Protein 8K0J (pdb70)

Organism: NCBI:txid1296592

Structure (mmCIF, N/CA/C/O backbone):
data_8K0J
#
_entry.id   8K0J
#
_cell.length_a   100.516
_cell.length_b   100.516
_cell.length_c   54.669
_cell.angle_alpha   90.00
_cell.angle_beta   90.00
_cell.angle_gamma   120.00
#
_symmetry.space_group_name_H-M   'P 61'
#
loop_
_entity.id
_entity.type
_entity.pdbx_description
1 polymer Csy3
2 water water
#
loop_
_atom_site.group_PDB
_atom_site.id
_atom_site.type_symbol
_atom_site.label_atom_id
_atom_site.label_alt_id
_atom_site.label_comp_id
_atom_site.label_asym_id
_atom_site.label_entity_id
_atom_site.label_seq_id
_atom_site.pdbx_PDB_ins_code
_atom_site.Cartn_x
_atom_site.Cartn_y
_atom_site.Cartn_z
_atom_site.occupancy
_atom_site.B_iso_or_equiv
_atom_site.auth_seq_id
_atom_site.auth_comp_id
_atom_site.auth_asym_id
_atom_site.auth_atom_id
_atom_site.pdbx_PDB_model_num
ATOM 1 N N . THR A 1 2 ? -5.646 -55.283 -23.700 1.00 110.79 2 THR A N 1
ATOM 2 C CA . THR A 1 2 ? -6.432 -54.321 -22.938 1.00 107.74 2 THR A CA 1
ATOM 3 C C . THR A 1 2 ? -6.158 -52.892 -23.404 1.00 117.33 2 THR A C 1
ATOM 4 O O . THR A 1 2 ? -6.987 -52.288 -24.086 1.00 123.97 2 THR A O 1
ATOM 6 N N . LYS A 1 3 ? -4.993 -52.363 -23.022 1.00 121.01 3 LYS A N 1
ATOM 7 C CA . LYS A 1 3 ? -4.537 -51.031 -23.427 1.00 122.46 3 LYS A CA 1
ATOM 8 C C . LYS A 1 3 ? -5.506 -49.950 -22.939 1.00 115.89 3 LYS A C 1
ATOM 9 O O . LYS A 1 3 ? -6.099 -49.200 -23.717 1.00 121.68 3 LYS A O 1
ATOM 15 N N . LEU A 1 4 ? -5.651 -49.883 -21.618 1.00 102.16 4 LEU A N 1
ATOM 16 C CA . LEU A 1 4 ? -6.522 -48.912 -20.965 1.00 90.73 4 LEU A CA 1
ATOM 17 C C . LEU A 1 4 ? -5.688 -47.735 -20.474 1.00 85.39 4 LEU A C 1
ATOM 18 O O . LEU A 1 4 ? -4.710 -47.928 -19.746 1.00 87.73 4 LEU A O 1
ATOM 23 N N . LYS A 1 5 ? -6.070 -46.524 -20.873 1.00 79.70 5 LYS A N 1
ATOM 24 C CA . LYS A 1 5 ? -5.345 -45.318 -20.503 1.00 86.42 5 LYS A CA 1
ATOM 25 C C . LYS A 1 5 ? -6.134 -44.522 -19.475 1.00 85.93 5 LYS A C 1
ATOM 26 O O . LYS A 1 5 ? -7.350 -44.677 -19.333 1.00 89.25 5 LYS A O 1
ATOM 32 N N . ALA A 1 6 ? -5.412 -43.649 -18.775 1.00 80.48 6 ALA A N 1
ATOM 33 C CA . ALA A 1 6 ? -6.013 -42.811 -17.753 1.00 72.69 6 ALA A CA 1
ATOM 34 C C . ALA A 1 6 ? -6.935 -41.763 -18.375 1.00 76.13 6 ALA A C 1
ATOM 35 O O . ALA A 1 6 ? -6.690 -41.285 -19.487 1.00 85.45 6 ALA A O 1
ATOM 37 N N . PRO A 1 7 ? -8.001 -41.384 -17.669 1.00 71.37 7 PRO A N 1
ATOM 38 C CA . PRO A 1 7 ? -8.871 -40.308 -18.159 1.00 66.74 7 PRO A CA 1
ATOM 39 C C . PRO A 1 7 ? -8.110 -38.998 -18.306 1.00 64.07 7 PRO A C 1
ATOM 40 O O . PRO A 1 7 ? -7.005 -38.826 -17.787 1.00 74.09 7 PRO A O 1
ATOM 44 N N . ALA A 1 8 ? -8.725 -38.061 -19.031 1.00 63.85 8 ALA A N 1
ATOM 45 C CA . ALA A 1 8 ? -8.067 -36.788 -19.309 1.00 70.82 8 ALA A CA 1
ATOM 46 C C . ALA A 1 8 ? -7.828 -35.995 -18.030 1.00 71.84 8 ALA A C 1
ATOM 47 O O . ALA A 1 8 ? -6.800 -35.322 -17.891 1.00 74.26 8 ALA A O 1
ATOM 49 N N . VAL A 1 9 ? -8.758 -36.067 -17.087 1.00 72.36 9 VAL A N 1
ATOM 50 C CA . VAL A 1 9 ? -8.691 -35.295 -15.848 1.00 71.68 9 VAL A CA 1
ATOM 51 C C . VAL A 1 9 ? -8.776 -36.294 -14.699 1.00 77.93 9 VAL A C 1
ATOM 52 O O . VAL A 1 9 ? -9.850 -36.572 -14.159 1.00 93.41 9 VAL A O 1
ATOM 56 N N . LEU A 1 10 ? -7.631 -36.847 -14.314 1.00 61.82 10 LEU A N 1
ATOM 57 C CA . LEU A 1 10 ? -7.530 -37.781 -13.199 1.00 54.03 10 LEU A CA 1
ATOM 58 C C . LEU A 1 10 ? -6.795 -37.072 -12.068 1.00 54.57 10 LEU A C 1
ATOM 59 O O . LEU A 1 10 ? -5.597 -36.792 -12.178 1.00 60.24 10 LEU A O 1
ATOM 64 N N . ALA A 1 11 ? -7.513 -36.773 -10.989 1.00 53.00 11 ALA A N 1
ATOM 65 C CA . ALA A 1 11 ? -6.964 -36.016 -9.874 1.00 46.59 11 ALA A CA 1
ATOM 66 C C . ALA A 1 11 ? -7.291 -36.715 -8.565 1.00 43.98 11 ALA A C 1
ATOM 67 O O . ALA A 1 11 ? -8.385 -37.263 -8.400 1.00 44.64 11 ALA A O 1
ATOM 69 N N . TYR A 1 12 ? -6.332 -36.695 -7.642 1.00 33.73 12 TYR A N 1
ATOM 70 C CA . TYR A 1 12 ? -6.478 -37.284 -6.319 1.00 32.28 12 TYR A CA 1
ATOM 71 C C . TYR A 1 12 ? -6.204 -36.226 -5.261 1.00 35.37 12 TYR A C 1
ATOM 72 O O . TYR A 1 12 ? -5.261 -35.439 -5.389 1.00 31.06 12 TYR A O 1
ATOM 81 N N . SER A 1 13 ? -7.033 -36.208 -4.222 1.00 33.20 13 SER A N 1
ATOM 82 C CA . SER A 1 13 ? -6.859 -35.272 -3.123 1.00 26.97 13 SER A CA 1
ATOM 83 C C . SER A 1 13 ? -5.735 -35.735 -2.206 1.00 29.32 13 SER A C 1
ATOM 84 O O . SER A 1 13 ? -5.461 -36.931 -2.079 1.00 28.23 13 SER A O 1
ATOM 87 N N . ARG A 1 14 ? -5.086 -34.769 -1.563 1.00 24.75 14 ARG A N 1
ATOM 88 C CA . ARG A 1 14 ? -4.028 -35.076 -0.610 1.00 24.53 14 ARG A CA 1
ATOM 89 C C . ARG A 1 14 ? -4.624 -35.699 0.648 1.00 29.65 14 ARG A C 1
ATOM 90 O O . ARG A 1 14 ? -5.633 -35.219 1.171 1.00 39.71 14 ARG A O 1
ATOM 98 N N . LYS A 1 15 ? -3.996 -36.772 1.136 1.00 28.71 15 LYS A N 1
ATOM 99 C CA . LYS A 1 15 ? -4.524 -37.535 2.262 1.00 22.60 15 LYS A CA 1
ATOM 100 C C . LYS A 1 15 ? -3.739 -37.360 3.554 1.00 30.70 15 LYS A C 1
ATOM 101 O O . LYS A 1 15 ? -4.230 -37.764 4.613 1.00 31.70 15 LYS A O 1
ATOM 107 N N . ILE A 1 16 ? -2.540 -36.794 3.501 1.00 26.30 16 ILE A N 1
ATOM 108 C CA . ILE A 1 16 ? -1.773 -36.459 4.693 1.00 26.30 16 ILE A CA 1
ATOM 109 C C . ILE A 1 16 ? -1.770 -34.942 4.797 1.00 21.75 16 ILE A C 1
ATOM 110 O O . ILE A 1 16 ? -1.154 -34.257 3.972 1.00 19.28 16 ILE A O 1
ATOM 115 N N . ASN A 1 17 ? -2.465 -34.408 5.801 1.00 17.74 17 ASN A N 1
ATOM 116 C CA . ASN A 1 17 ? -2.696 -32.972 5.921 1.00 16.00 17 ASN A CA 1
ATOM 117 C C . ASN A 1 17 ? -2.068 -32.470 7.214 1.00 16.58 17 ASN A C 1
ATOM 118 O O . ASN A 1 17 ? -2.692 -32.524 8.286 1.00 24.69 17 ASN A O 1
ATOM 123 N N . PRO A 1 18 ? -0.821 -32.023 7.170 1.00 17.45 18 PRO A N 1
ATOM 124 C CA . PRO A 1 18 ? -0.246 -31.333 8.323 1.00 15.88 18 PRO A CA 1
ATOM 125 C C . PRO A 1 18 ? -0.698 -29.886 8.368 1.00 13.79 18 PRO A C 1
ATOM 126 O O . PRO A 1 18 ? -0.913 -29.243 7.338 1.00 18.21 18 PRO A O 1
ATOM 130 N N . THR A 1 19 ? -0.866 -29.379 9.584 1.00 18.68 19 THR A N 1
ATOM 131 C CA . THR A 1 19 ? -1.027 -27.943 9.731 1.00 19.33 19 THR A CA 1
ATOM 132 C C . THR A 1 19 ? 0.327 -27.262 9.560 1.00 19.03 19 THR A C 1
ATOM 133 O O . THR A 1 19 ? 1.378 -27.910 9.542 1.00 18.21 19 THR A O 1
ATOM 137 N N . ASN A 1 20 ? 0.302 -25.939 9.429 1.00 13.97 20 ASN A N 1
ATOM 138 C CA . ASN A 1 20 ? 1.535 -25.187 9.598 1.00 16.30 20 ASN A CA 1
ATOM 139 C C . ASN A 1 20 ? 2.059 -25.410 11.012 1.00 20.60 20 ASN A C 1
ATOM 140 O O . ASN A 1 20 ? 1.302 -25.726 11.934 1.00 11.77 20 ASN A O 1
ATOM 145 N N . ALA A 1 21 ? 3.367 -25.265 11.177 1.00 17.91 21 ALA A N 1
ATOM 146 C CA . ALA A 1 21 ? 4.009 -25.460 12.469 1.00 15.66 21 ALA A CA 1
ATOM 147 C C . ALA A 1 21 ? 4.321 -24.106 13.082 1.00 28.75 21 ALA A C 1
ATOM 148 O O . ALA A 1 21 ? 4.799 -23.202 12.389 1.00 28.36 21 ALA A O 1
ATOM 150 N N . LEU A 1 22 ? 4.039 -23.963 14.371 1.00 23.23 22 LEU A N 1
ATOM 151 C CA . LEU A 1 22 ? 4.380 -22.750 15.095 1.00 15.10 22 LEU A CA 1
ATOM 152 C C . LEU A 1 22 ? 5.632 -22.983 15.933 1.00 15.23 22 LEU A C 1
ATOM 153 O O . LEU A 1 22 ? 5.890 -24.095 16.406 1.00 21.09 22 LEU A O 1
ATOM 158 N N . MET A 1 23 ? 6.405 -21.914 16.115 1.00 17.82 23 MET A N 1
ATOM 159 C CA . MET A 1 23 ? 7.689 -21.963 16.802 1.00 19.82 23 MET A CA 1
ATOM 160 C C . MET A 1 23 ? 7.606 -21.138 18.079 1.00 17.34 23 MET A C 1
ATOM 161 O O . MET A 1 23 ? 7.294 -19.943 18.034 1.00 14.78 23 MET A O 1
ATOM 166 N N . PHE A 1 24 ? 7.874 -21.783 19.209 1.00 18.10 24 PHE A N 1
ATOM 167 C CA . PHE A 1 24 ? 7.852 -21.181 20.530 1.00 22.29 24 PHE A CA 1
ATOM 168 C C . PHE A 1 24 ? 9.218 -21.351 21.178 1.00 21.52 24 PHE A C 1
ATOM 169 O O . PHE A 1 24 ? 10.050 -22.149 20.740 1.00 19.98 24 PHE A O 1
ATOM 177 N N . ALA A 1 25 ? 9.438 -20.612 22.253 1.00 19.57 25 ALA A N 1
ATOM 178 C CA . ALA A 1 25 ? 10.647 -20.746 23.047 1.00 20.96 25 ALA A CA 1
ATOM 179 C C . ALA A 1 25 ? 10.258 -21.141 24.461 1.00 26.98 25 ALA A C 1
ATOM 180 O O . ALA A 1 25 ? 9.359 -20.535 25.053 1.00 31.13 25 ALA A O 1
ATOM 182 N N . VAL A 1 26 ? 10.912 -22.175 24.987 1.00 24.26 26 VAL A N 1
ATOM 183 C CA . VAL A 1 26 ? 10.684 -22.651 26.344 1.00 26.59 26 VAL A CA 1
ATOM 184 C C . VAL A 1 26 ? 12.038 -22.957 26.969 1.00 31.77 26 VAL A C 1
ATOM 185 O O . VAL A 1 26 ? 13.075 -22.923 26.307 1.00 29.65 26 VAL A O 1
ATOM 189 N N . ASN A 1 27 ? 12.018 -23.253 28.262 1.00 31.84 27 ASN A N 1
ATOM 190 C CA . ASN A 1 27 ? 13.169 -23.863 28.906 1.00 38.64 27 ASN A CA 1
ATOM 191 C C . ASN A 1 27 ? 12.987 -25.375 28.910 1.00 33.75 27 ASN A C 1
ATOM 192 O O . ASN A 1 27 ? 11.862 -25.882 28.946 1.00 34.36 27 ASN A O 1
ATOM 197 N N . TRP A 1 28 ? 14.111 -26.092 28.843 1.00 34.66 28 TRP A N 1
ATOM 198 C CA . TRP A 1 28 ? 14.065 -27.542 28.669 1.00 35.33 28 TRP A CA 1
ATOM 199 C C . TRP A 1 28 ? 13.261 -28.224 29.772 1.00 46.23 28 TRP A C 1
ATOM 200 O O . TRP A 1 28 ? 12.531 -29.186 29.508 1.00 48.26 28 TRP A O 1
ATOM 211 N N . SER A 1 29 ? 13.371 -27.739 31.009 1.00 40.87 29 SER A N 1
ATOM 212 C CA . SER A 1 29 ? 12.667 -28.327 32.142 1.00 48.11 29 SER A CA 1
ATOM 213 C C . SER A 1 29 ? 11.454 -27.514 32.581 1.00 57.13 29 SER A C 1
ATOM 214 O O . SER A 1 29 ? 10.874 -27.807 33.631 1.00 62.80 29 SER A O 1
ATOM 217 N N . ASP A 1 30 ? 11.064 -26.497 31.812 1.00 52.66 30 ASP A N 1
ATOM 218 C CA . ASP A 1 30 ? 9.849 -25.724 32.068 1.00 51.73 30 ASP A CA 1
ATOM 219 C C . ASP A 1 30 ? 9.107 -25.524 30.745 1.00 53.15 30 ASP A C 1
ATOM 220 O O . ASP A 1 30 ? 8.866 -24.407 30.287 1.00 56.28 30 ASP A O 1
ATOM 225 N N . ARG A 1 31 ? 8.739 -26.644 30.124 1.00 51.56 31 ARG A N 1
ATOM 226 C CA . ARG A 1 31 ? 8.147 -26.621 28.794 1.00 49.10 31 ARG A CA 1
ATOM 227 C C . ARG A 1 31 ? 6.737 -26.047 28.780 1.00 51.86 31 ARG A C 1
ATOM 228 O O . ARG A 1 31 ? 6.198 -25.802 27.695 1.00 51.45 31 ARG A O 1
ATOM 236 N N . ASP A 1 32 ? 6.131 -25.820 29.946 1.00 56.30 32 ASP A N 1
ATOM 237 C CA . ASP A 1 32 ? 4.781 -25.271 29.978 1.00 59.51 32 ASP A CA 1
ATOM 238 C C . ASP A 1 32 ? 4.776 -23.771 29.708 1.00 54.27 32 ASP A C 1
ATOM 239 O O . ASP A 1 32 ? 3.923 -23.278 28.962 1.00 55.64 32 ASP A O 1
ATOM 244 N N . ASN A 1 33 ? 5.717 -23.030 30.296 1.00 58.00 33 ASN A N 1
ATOM 245 C CA . ASN A 1 33 ? 5.770 -21.578 30.127 1.00 57.20 33 ASN A CA 1
ATOM 246 C C . ASN A 1 33 ? 6.389 -21.273 28.766 1.00 53.22 33 ASN A C 1
ATOM 247 O O . ASN A 1 33 ? 7.590 -21.029 28.623 1.00 52.25 33 ASN A O 1
ATOM 252 N N . THR A 1 34 ? 5.536 -21.277 27.749 1.00 45.79 34 THR A N 1
ATOM 253 C CA . THR A 1 34 ? 5.945 -21.019 26.380 1.00 42.96 34 THR A CA 1
ATOM 254 C C . THR A 1 34 ? 5.927 -19.521 26.091 1.00 48.06 34 THR A C 1
ATOM 255 O O . THR A 1 34 ? 5.244 -18.738 26.758 1.00 49.53 34 THR A O 1
ATOM 259 N N . THR A 1 35 ? 6.699 -19.129 25.082 1.00 40.77 35 THR A N 1
ATOM 260 C CA . THR A 1 35 ? 6.649 -17.769 24.565 1.00 33.73 35 THR A CA 1
ATOM 261 C C . THR A 1 35 ? 6.875 -17.811 23.060 1.00 27.21 35 THR A C 1
ATOM 262 O O . THR A 1 35 ? 7.623 -18.652 22.558 1.00 25.97 35 THR A O 1
ATOM 266 N N . ALA A 1 36 ? 6.208 -16.917 22.342 1.00 26.80 36 ALA A N 1
ATOM 267 C CA . ALA A 1 36 ? 6.217 -16.968 20.890 1.00 25.85 36 ALA A CA 1
ATOM 268 C C . ALA A 1 36 ? 7.530 -16.428 20.338 1.00 32.01 36 ALA A C 1
ATOM 269 O O . ALA A 1 36 ? 8.051 -15.414 20.811 1.00 36.48 36 ALA A O 1
ATOM 271 N N . VAL A 1 37 ? 8.071 -17.120 19.341 1.00 26.78 37 VAL A N 1
ATOM 272 C CA . VAL A 1 37 ? 9.239 -16.645 18.610 1.00 15.60 37 VAL A CA 1
ATOM 273 C C . VAL A 1 37 ? 8.738 -15.781 17.462 1.00 19.18 37 VAL A C 1
ATOM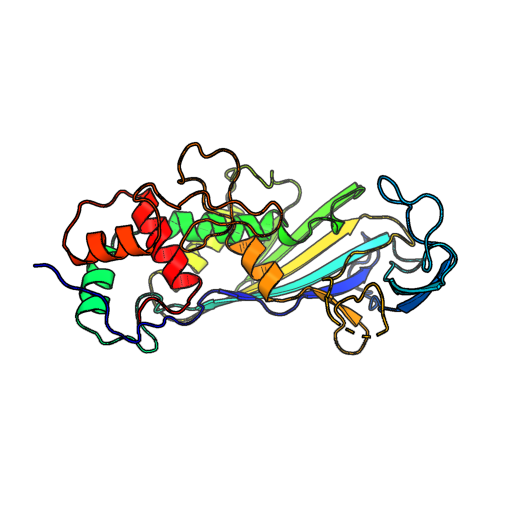 274 O O . VAL A 1 37 ? 7.932 -16.232 16.640 1.00 22.55 37 VAL A O 1
ATOM 278 N N . MET A 1 38 ? 9.200 -14.536 17.410 1.00 16.29 38 MET A N 1
ATOM 279 C CA . MET A 1 38 ? 8.711 -13.561 16.451 1.00 23.98 38 MET A CA 1
ATOM 280 C C . MET A 1 38 ? 9.750 -13.332 15.363 1.00 29.82 38 MET A C 1
ATOM 281 O O . MET A 1 38 ? 10.955 -13.329 15.629 1.00 26.03 38 MET A O 1
ATOM 286 N N . VAL A 1 39 ? 9.276 -13.153 14.134 1.00 20.20 39 VAL A N 1
ATOM 287 C CA . VAL A 1 39 ? 10.155 -12.839 13.015 1.00 20.14 39 VAL A CA 1
ATOM 288 C C . VAL A 1 39 ? 10.437 -11.342 13.031 1.00 14.43 39 VAL A C 1
ATOM 289 O O . VAL A 1 39 ? 9.512 -10.525 13.009 1.00 22.78 39 VAL A O 1
ATOM 293 N N . GLY A 1 40 ? 11.718 -10.982 13.081 1.00 15.10 40 GLY A N 1
ATOM 294 C CA . GLY A 1 40 ? 12.134 -9.602 12.987 1.00 16.44 40 GLY A CA 1
ATOM 295 C C . GLY A 1 40 ? 12.704 -9.279 11.614 1.00 27.04 40 GLY A C 1
ATOM 296 O O . GLY A 1 40 ? 12.883 -10.144 10.760 1.00 16.28 40 GLY A O 1
ATOM 297 N N . THR A 1 41 ? 13.007 -7.998 11.427 1.00 18.39 41 THR A N 1
ATOM 298 C CA . THR A 1 41 ? 13.569 -7.494 10.184 1.00 23.67 41 THR A CA 1
ATOM 299 C C . THR A 1 41 ? 14.787 -6.643 10.503 1.00 26.17 41 THR A C 1
ATOM 300 O O . THR A 1 41 ? 14.754 -5.820 11.423 1.00 31.57 41 THR A O 1
ATOM 304 N N . LYS A 1 42 ? 15.863 -6.848 9.748 1.00 23.97 42 LYS A N 1
ATOM 305 C CA . LYS A 1 42 ? 17.092 -6.102 9.966 1.00 23.14 42 LYS A CA 1
ATOM 306 C C . LYS A 1 42 ? 17.769 -5.842 8.627 1.00 28.96 42 LYS A C 1
ATOM 307 O O . LYS A 1 42 ? 17.324 -6.311 7.573 1.00 37.35 42 LYS A O 1
ATOM 313 N N . THR A 1 43 ? 18.858 -5.083 8.689 1.00 29.29 43 THR A N 1
ATOM 314 C CA . THR A 1 43 ? 19.646 -4.675 7.537 1.00 33.18 43 THR A CA 1
ATOM 315 C C . THR A 1 43 ? 21.057 -5.233 7.677 1.00 38.11 43 THR A C 1
ATOM 316 O O . THR A 1 43 ? 21.633 -5.225 8.769 1.00 42.39 43 THR A O 1
ATOM 320 N N . VAL A 1 44 ? 21.605 -5.732 6.573 1.00 33.98 44 VAL A N 1
ATOM 321 C CA . VAL A 1 44 ? 22.936 -6.324 6.538 1.00 41.46 44 VAL A CA 1
ATOM 322 C C . VAL A 1 44 ? 23.764 -5.583 5.498 1.00 45.11 44 VAL A C 1
ATOM 323 O O . VAL A 1 44 ? 23.290 -5.330 4.384 1.00 48.23 44 VAL A O 1
ATOM 327 N N . ALA A 1 45 ? 24.994 -5.235 5.866 1.00 53.88 45 ALA A N 1
ATOM 328 C CA . ALA A 1 45 ? 25.916 -4.574 4.957 1.00 66.56 45 ALA A CA 1
ATOM 329 C C . ALA A 1 45 ? 26.796 -5.606 4.264 1.00 78.57 45 ALA A C 1
ATOM 330 O O . ALA A 1 45 ? 27.279 -6.550 4.893 1.00 82.71 45 ALA A O 1
ATOM 332 N N . GLY A 1 46 ? 26.846 -5.516 2.947 1.00 91.75 46 GLY A N 1
ATOM 333 C CA . GLY A 1 46 ? 27.689 -6.439 2.172 1.00 100.63 46 GLY A CA 1
ATOM 334 C C . GLY A 1 46 ? 26.897 -7.543 1.504 1.00 105.56 46 GLY A C 1
ATOM 335 O O . GLY A 1 46 ? 25.769 -7.813 1.958 1.00 101.62 46 GLY A O 1
ATOM 336 N N . THR A 1 47 ? 27.436 -8.111 0.431 1.00 112.65 47 THR A N 1
ATOM 337 C CA . THR A 1 47 ? 26.822 -9.289 -0.221 1.00 114.48 47 THR A CA 1
ATOM 338 C C . THR A 1 47 ? 27.983 -10.248 -0.448 1.00 117.90 47 THR A C 1
ATOM 339 O O . THR A 1 47 ? 28.989 -9.807 -1.017 1.00 118.87 47 THR A O 1
ATOM 343 N N . GLN A 1 48 ? 27.869 -11.471 0.065 1.00 119.55 48 GLN A N 1
ATOM 344 C CA . GLN A 1 48 ? 28.993 -12.434 -0.040 1.00 121.23 48 GLN A CA 1
ATOM 345 C C . GLN A 1 48 ? 29.508 -12.403 -1.482 1.00 117.86 48 GLN A C 1
ATOM 346 O O . GLN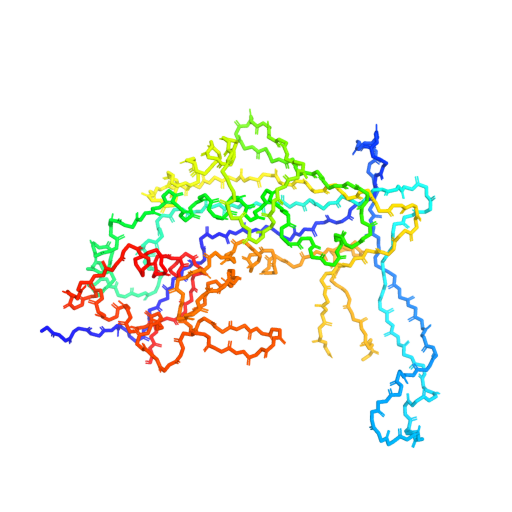 A 1 48 ? 28.700 -12.575 -2.417 1.00 123.00 48 GLN A O 1
ATOM 352 N N . SER A 1 49 ? 30.802 -12.161 -1.647 1.00 104.96 49 SER A N 1
ATOM 353 C CA . SER A 1 49 ? 31.395 -12.110 -2.999 1.00 94.78 49 SER A CA 1
ATOM 354 C C . SER A 1 49 ? 31.228 -13.478 -3.646 1.00 89.85 49 SER A C 1
ATOM 355 O O . SER A 1 49 ? 31.350 -14.478 -2.921 1.00 88.76 49 SER A O 1
ATOM 358 N N . VAL A 1 50 ? 30.973 -13.521 -4.950 1.00 88.51 50 VAL A N 1
ATOM 359 C CA . VAL A 1 50 ? 30.883 -14.831 -5.664 1.00 84.01 50 VAL A CA 1
ATOM 360 C C . VAL A 1 50 ? 31.975 -14.899 -6.741 1.00 84.77 50 VAL A C 1
ATOM 361 O O . VAL A 1 50 ? 32.579 -13.858 -7.023 1.00 91.13 50 VAL A O 1
ATOM 365 N N . ARG A 1 51 ? 32.217 -16.078 -7.311 1.00 81.34 51 ARG A N 1
ATOM 366 C CA . ARG A 1 51 ? 33.316 -16.272 -8.300 1.00 91.73 51 ARG A CA 1
ATOM 367 C C . ARG A 1 51 ? 33.356 -15.142 -9.333 1.00 102.18 51 ARG A C 1
ATOM 368 O O . ARG A 1 51 ? 32.289 -14.743 -9.825 1.00 105.89 51 ARG A O 1
ATOM 376 N N . GLY A 1 52 ? 34.563 -14.680 -9.657 1.00 104.15 52 GLY A N 1
ATOM 377 C CA . GLY A 1 52 ? 34.716 -13.548 -10.587 1.00 111.11 52 GLY A CA 1
ATOM 378 C C . GLY A 1 52 ? 34.110 -12.309 -9.948 1.00 116.47 52 GLY A C 1
ATOM 379 O O . GLY A 1 52 ? 33.756 -12.361 -8.760 1.00 118.04 52 GLY A O 1
ATOM 380 N N . ASN A 1 53 ? 34.010 -11.235 -10.720 1.00 30.00 53 ASN A N 1
ATOM 381 C CA . ASN A 1 53 ? 33.303 -10.048 -10.211 1.00 30.00 53 ASN A CA 1
ATOM 382 C C . ASN A 1 53 ? 33.773 -9.671 -8.805 1.00 30.00 53 ASN A C 1
ATOM 383 O O . ASN A 1 53 ? 33.000 -9.871 -7.853 1.00 30.00 53 ASN A O 1
ATOM 385 N N . PRO A 1 54 ? 35.006 -9.162 -8.611 1.00 105.36 54 PRO A N 1
ATOM 386 C CA . PRO A 1 54 ? 35.403 -8.649 -7.311 1.00 101.10 54 PRO A CA 1
ATOM 387 C C . PRO A 1 54 ? 34.563 -7.403 -7.002 1.00 101.14 54 PRO A C 1
ATOM 388 O O . PRO A 1 54 ? 33.999 -7.326 -5.934 1.00 98.37 54 PRO A O 1
ATOM 392 N N . ASN A 1 55 ? 34.473 -6.474 -7.958 1.00 102.52 55 ASN A N 1
ATOM 393 C CA . ASN A 1 55 ? 33.747 -5.199 -7.715 1.00 102.40 55 ASN A CA 1
ATOM 394 C C . ASN A 1 55 ? 32.440 -5.173 -8.500 1.00 102.65 55 ASN A C 1
ATOM 395 O O . ASN A 1 55 ? 32.494 -4.991 -9.722 1.00 105.75 55 ASN A O 1
ATOM 400 N N . ASP A 1 56 ? 31.314 -5.291 -7.799 1.00 102.76 56 ASP A N 1
ATOM 401 C CA . ASP A 1 56 ? 29.991 -5.290 -8.462 1.00 109.08 56 ASP A CA 1
ATOM 402 C C . ASP A 1 56 ? 29.204 -4.050 -8.046 1.00 118.35 56 ASP A C 1
ATOM 403 O O . ASP A 1 56 ? 29.770 -3.226 -7.307 1.00 119.89 56 ASP A O 1
ATOM 408 N N . ALA A 1 57 ? 27.956 -3.915 -8.514 1.00 123.56 57 ALA A N 1
ATOM 409 C CA . ALA A 1 57 ? 27.058 -2.826 -8.082 1.00 124.91 57 ALA A CA 1
ATOM 410 C C . ALA A 1 57 ? 26.448 -2.904 -6.669 1.00 123.06 57 ALA A C 1
ATOM 411 O O . ALA A 1 57 ? 26.389 -1.890 -5.980 1.00 124.76 57 ALA A O 1
ATOM 413 N N . ASP A 1 58 ? 25.984 -4.100 -6.288 1.00 120.20 58 ASP A N 1
ATOM 414 C CA . ASP A 1 58 ? 25.237 -4.488 -5.099 1.00 118.06 58 ASP A CA 1
ATOM 415 C C . ASP A 1 58 ? 26.126 -5.073 -4.007 1.00 114.29 58 ASP A C 1
ATOM 416 O O . ASP A 1 58 ? 25.608 -5.571 -3.001 1.00 112.41 58 ASP A O 1
ATOM 421 N N . LYS A 1 59 ? 27.450 -5.026 -4.178 1.00 112.13 59 LYS A N 1
ATOM 422 C CA . LYS A 1 59 ? 28.344 -5.541 -3.145 1.00 108.42 59 LYS A CA 1
ATOM 423 C C . LYS A 1 59 ? 28.334 -4.640 -1.916 1.00 108.03 59 LYS A C 1
ATOM 424 O O . LYS A 1 59 ? 28.133 -5.111 -0.790 1.00 110.50 59 LYS A O 1
ATOM 430 N N . GLY A 1 60 ? 28.548 -3.342 -2.111 1.00 105.85 60 GLY A N 1
ATOM 431 C CA . GLY A 1 60 ? 28.463 -2.397 -1.017 1.00 102.97 60 GLY A CA 1
ATOM 432 C C . GLY A 1 60 ? 27.051 -1.892 -0.802 1.00 100.54 60 GLY A C 1
ATOM 433 O O . GLY A 1 60 ? 26.846 -0.728 -0.444 1.00 103.67 60 GLY A O 1
ATOM 434 N N . ASN A 1 61 ? 26.068 -2.763 -1.020 1.00 91.07 61 ASN A N 1
ATOM 435 C CA . ASN A 1 61 ? 24.660 -2.415 -0.904 1.00 82.88 61 ASN A CA 1
ATOM 436 C C . ASN A 1 61 ? 24.048 -3.108 0.303 1.00 71.30 61 ASN A C 1
ATOM 437 O O . ASN A 1 61 ? 24.313 -4.286 0.561 1.00 69.60 61 ASN A O 1
ATOM 442 N N . ILE A 1 62 ? 23.227 -2.366 1.043 1.00 64.31 62 ILE A N 1
ATOM 443 C CA . ILE A 1 62 ? 22.517 -2.940 2.174 1.00 59.25 62 ILE A CA 1
ATOM 444 C C . ILE A 1 62 ? 21.422 -3.872 1.668 1.00 52.71 62 ILE A C 1
ATOM 445 O O . ILE A 1 62 ? 20.827 -3.655 0.604 1.00 52.45 62 ILE A O 1
ATOM 450 N N . GLN A 1 63 ? 21.156 -4.926 2.432 1.00 48.47 63 GLN A N 1
ATOM 451 C CA . GLN A 1 63 ? 20.067 -5.843 2.131 1.00 44.85 63 GLN A CA 1
ATOM 452 C C . GLN A 1 63 ? 19.176 -5.982 3.354 1.00 36.36 63 GLN A C 1
ATOM 453 O O . GLN A 1 63 ? 19.663 -6.004 4.485 1.00 31.36 63 GLN A O 1
ATOM 459 N N . THR A 1 64 ? 17.873 -6.082 3.122 1.00 34.44 64 THR A N 1
ATOM 460 C CA . THR A 1 64 ? 16.892 -6.211 4.191 1.00 31.47 64 THR A CA 1
ATOM 461 C C . THR A 1 64 ? 16.482 -7.675 4.298 1.00 30.92 64 THR A C 1
ATOM 462 O O . THR A 1 64 ? 16.060 -8.278 3.304 1.00 33.62 64 THR A O 1
ATOM 466 N N . VAL A 1 65 ? 16.620 -8.248 5.495 1.00 22.68 65 VAL A N 1
ATOM 467 C CA . VAL A 1 65 ? 16.384 -9.671 5.708 1.00 20.86 65 VAL A CA 1
ATOM 468 C C . VAL A 1 65 ? 15.523 -9.877 6.947 1.00 20.06 65 VAL A C 1
ATOM 469 O O . VAL A 1 65 ? 15.566 -9.096 7.904 1.00 19.58 65 VAL A O 1
ATOM 473 N N . ASN A 1 66 ? 14.739 -10.950 6.923 1.00 17.82 66 ASN A N 1
ATOM 474 C CA . ASN A 1 66 ? 14.067 -11.419 8.121 1.00 16.46 66 ASN A CA 1
ATOM 475 C C . ASN A 1 66 ? 15.007 -12.292 8.944 1.00 26.37 66 ASN A C 1
ATOM 476 O O . ASN A 1 66 ? 15.957 -12.890 8.432 1.00 16.38 66 ASN A O 1
ATOM 481 N N . PHE A 1 67 ? 14.719 -12.372 10.238 1.00 18.26 67 PHE A N 1
ATOM 482 C CA . PHE A 1 67 ? 15.493 -13.222 11.130 1.00 21.82 67 PHE A CA 1
ATOM 483 C C . PHE A 1 67 ? 14.592 -13.690 12.261 1.00 14.43 67 PHE A C 1
ATOM 484 O O . PHE A 1 67 ? 13.519 -13.133 12.495 1.00 25.63 67 PHE A O 1
ATOM 492 N N . ALA A 1 68 ? 15.039 -14.727 12.963 1.00 14.24 68 ALA A N 1
ATOM 493 C CA . ALA A 1 68 ? 14.321 -15.214 14.133 1.00 22.38 68 ALA A CA 1
ATOM 494 C C . ALA A 1 68 ? 15.311 -15.883 15.073 1.00 19.07 68 ALA A C 1
ATOM 495 O O . ALA A 1 68 ? 16.193 -16.622 14.624 1.00 16.63 68 ALA A O 1
ATOM 497 N N . ASN A 1 69 ? 15.148 -15.633 16.372 1.00 15.72 69 ASN A N 1
ATOM 498 C CA . ASN A 1 69 ? 16.029 -16.183 17.393 1.00 16.75 69 ASN A CA 1
ATOM 499 C C . ASN A 1 69 ? 15.212 -16.564 18.618 1.00 20.35 69 ASN A C 1
ATOM 500 O O . ASN A 1 69 ? 14.127 -16.031 18.856 1.00 19.14 69 ASN A O 1
ATOM 505 N N . LEU A 1 70 ? 15.757 -17.485 19.410 1.00 18.35 70 LEU A N 1
ATOM 506 C CA . LEU A 1 70 ? 15.239 -17.681 20.752 1.00 19.78 70 LEU A CA 1
ATOM 507 C C . LEU A 1 70 ? 15.555 -16.451 21.603 1.00 21.88 70 LEU A C 1
ATOM 508 O O . LEU A 1 70 ? 16.560 -15.774 21.376 1.00 21.73 70 LEU A O 1
ATOM 513 N N . PRO A 1 71 ? 14.709 -16.131 22.580 1.00 23.74 71 PRO A N 1
ATOM 514 C CA . PRO A 1 71 ? 15.078 -15.097 23.551 1.00 22.97 71 PRO A CA 1
ATOM 515 C C . PRO A 1 71 ? 16.282 -15.537 24.369 1.00 24.72 71 PRO A C 1
ATOM 516 O O . PRO A 1 71 ? 16.643 -16.714 24.416 1.00 26.22 71 PRO A O 1
ATOM 520 N N . HIS A 1 72 ? 16.908 -14.566 25.024 1.00 28.17 72 HIS A N 1
ATOM 521 C CA . HIS A 1 72 ? 18.099 -14.837 25.817 1.00 28.85 72 HIS A CA 1
ATOM 522 C C . HIS A 1 72 ? 17.791 -15.484 27.162 1.00 30.13 72 HIS A C 1
ATOM 523 O O . HIS A 1 72 ? 18.729 -15.806 27.899 1.00 34.56 72 HIS A O 1
ATOM 530 N N . ASN A 1 73 ? 16.518 -15.691 27.503 1.00 30.63 73 ASN A N 1
ATOM 531 C CA . ASN A 1 73 ? 16.164 -16.374 28.744 1.00 45.22 73 ASN A CA 1
ATOM 532 C C . ASN A 1 73 ? 15.466 -17.708 28.504 1.00 36.24 73 ASN A C 1
ATOM 533 O O . ASN A 1 73 ? 14.936 -18.296 29.453 1.00 32.97 73 ASN A O 1
ATOM 538 N N . LYS A 1 74 ? 15.449 -18.200 27.266 1.00 38.17 74 LYS A N 1
ATOM 539 C CA . LYS A 1 74 ? 14.905 -19.511 26.936 1.00 28.47 74 LYS A CA 1
ATOM 540 C C . LYS A 1 74 ? 15.947 -20.277 26.137 1.00 27.85 74 LYS A C 1
ATOM 541 O O . LYS A 1 74 ? 16.568 -19.719 25.227 1.00 26.58 74 LYS A O 1
ATOM 547 N N . ASN A 1 75 ? 16.144 -21.554 26.473 1.00 28.95 75 ASN A N 1
ATOM 548 C CA . ASN A 1 75 ? 17.197 -22.342 25.847 1.00 28.84 75 ASN A CA 1
ATOM 549 C C . ASN A 1 75 ? 16.698 -23.368 24.838 1.00 27.26 75 ASN A C 1
ATOM 550 O O . ASN A 1 75 ? 17.524 -23.969 24.143 1.00 26.97 75 ASN A O 1
ATOM 555 N N . THR A 1 76 ? 15.386 -23.577 24.728 1.00 26.39 76 THR A N 1
ATOM 556 C CA . THR A 1 76 ? 14.824 -24.666 23.935 1.00 25.34 76 THR A CA 1
ATOM 557 C C . THR A 1 76 ? 13.826 -24.129 22.917 1.00 23.07 76 THR A C 1
ATOM 558 O O . THR A 1 76 ? 12.966 -23.307 23.252 1.00 22.83 76 THR A O 1
ATOM 562 N N . LEU A 1 77 ? 13.943 -24.608 21.682 1.00 21.63 77 LEU A N 1
ATOM 563 C CA . LEU A 1 77 ? 12.957 -24.341 20.645 1.00 19.77 77 LEU A CA 1
ATOM 564 C C . LEU A 1 77 ? 11.864 -25.403 20.686 1.00 19.82 77 LEU A C 1
ATOM 565 O O . LEU A 1 77 ? 12.153 -26.601 20.776 1.00 23.80 77 LEU A O 1
ATOM 570 N N . LEU A 1 78 ? 10.614 -24.952 20.618 1.00 19.47 78 LEU A N 1
ATOM 571 C CA . LEU A 1 78 ? 9.431 -25.797 20.537 1.00 24.42 78 LEU A CA 1
ATOM 572 C C . LEU A 1 78 ? 8.805 -25.632 19.159 1.00 19.95 78 LEU A C 1
ATOM 573 O O . LEU A 1 78 ? 8.536 -24.507 18.735 1.00 16.37 78 LEU A O 1
ATOM 578 N N . VAL A 1 79 ? 8.546 -26.742 18.478 1.00 26.19 79 VAL A N 1
ATOM 579 C CA . VAL A 1 79 ? 7.881 -26.742 17.175 1.00 15.51 79 VAL A CA 1
ATOM 580 C C . VAL A 1 79 ? 6.604 -27.563 17.302 1.00 23.07 79 VAL A C 1
ATOM 581 O O . VAL A 1 79 ? 6.667 -28.770 17.559 1.00 23.69 79 VAL A O 1
ATOM 585 N N . LYS A 1 80 ? 5.451 -26.917 17.127 1.00 15.11 80 LYS A N 1
ATOM 586 C CA . LYS A 1 80 ? 4.157 -27.561 17.333 1.00 25.63 80 LYS A CA 1
ATOM 587 C C . LYS A 1 80 ? 3.377 -27.623 16.030 1.00 26.27 80 LYS A C 1
ATOM 588 O O . LYS A 1 80 ? 3.235 -26.605 15.342 1.00 18.60 80 LYS A O 1
ATOM 594 N N . TYR A 1 81 ? 2.849 -28.805 15.712 1.00 14.37 81 TYR A N 1
ATOM 595 C CA . TYR A 1 81 ? 1.930 -28.925 14.585 1.00 18.08 81 TYR A CA 1
ATOM 596 C C . TYR A 1 81 ? 1.080 -30.174 14.775 1.00 18.97 81 TYR A C 1
ATOM 597 O O . TYR A 1 81 ? 1.305 -30.966 15.688 1.00 25.38 81 TYR A O 1
ATOM 606 N N . ASN A 1 82 ? 0.070 -30.317 13.921 1.00 18.63 82 ASN A N 1
ATOM 607 C CA . ASN A 1 82 ? -0.758 -31.511 13.877 1.00 17.65 82 ASN A CA 1
ATOM 608 C C . ASN A 1 82 ? -0.752 -32.084 12.467 1.00 20.16 82 ASN A C 1
ATOM 609 O O . ASN A 1 82 ? -0.491 -31.379 11.488 1.00 16.24 82 ASN A O 1
ATOM 614 N N . VAL A 1 83 ? -1.035 -33.383 12.376 1.00 22.33 83 VAL A N 1
ATOM 615 C CA . VAL A 1 83 ? -1.092 -34.089 11.100 1.00 22.08 83 VAL A CA 1
ATOM 616 C C . VAL A 1 83 ? -2.343 -34.953 11.090 1.00 30.06 83 VAL A C 1
ATOM 617 O O . VAL A 1 83 ? -2.487 -35.846 11.933 1.00 23.71 83 VAL A O 1
ATOM 621 N N . LYS A 1 84 ? -3.241 -34.696 10.139 1.00 21.38 84 LYS A N 1
ATOM 622 C CA . LYS A 1 84 ? -4.447 -35.495 9.966 1.00 27.00 84 LYS A CA 1
ATOM 623 C C . LYS A 1 84 ? -4.262 -36.435 8.779 1.00 23.49 84 LYS A C 1
ATOM 624 O O . LYS A 1 84 ? -4.063 -35.984 7.644 1.00 22.31 84 LYS A O 1
ATOM 630 N N . PHE A 1 85 ? -4.311 -37.736 9.051 1.00 21.42 85 PHE A N 1
ATOM 631 C CA . PHE A 1 85 ? -4.355 -38.751 8.010 1.00 23.80 85 PHE A CA 1
ATOM 632 C C . PHE A 1 85 ? -5.812 -39.045 7.687 1.00 27.76 85 PHE A C 1
ATOM 633 O O . PHE A 1 85 ? -6.635 -39.208 8.598 1.00 24.70 85 PHE A O 1
ATOM 641 N N . VAL A 1 86 ? -6.124 -39.110 6.394 1.00 25.47 86 VAL A N 1
ATOM 642 C CA . VAL A 1 86 ? -7.491 -39.230 5.904 1.00 27.67 86 VAL A CA 1
ATOM 643 C C . VAL A 1 86 ? -7.574 -40.449 4.995 1.00 32.43 86 VAL A C 1
ATOM 644 O O . VAL A 1 86 ? -6.672 -40.693 4.186 1.00 40.89 86 VAL A O 1
ATOM 648 N N . GLY A 1 87 ? -8.656 -41.214 5.131 1.00 36.24 87 GLY A N 1
ATOM 649 C CA . GLY A 1 87 ? -8.812 -42.462 4.414 1.00 36.70 87 GLY A CA 1
ATOM 650 C C . GLY A 1 87 ? -9.348 -42.282 3.007 1.00 41.39 87 GLY A C 1
ATOM 651 O O . GLY A 1 87 ? -9.270 -41.205 2.411 1.00 39.61 87 GLY A O 1
ATOM 652 N N . ASP A 1 88 ? -9.904 -43.376 2.475 1.00 43.26 88 ASP A N 1
ATOM 653 C CA . ASP A 1 88 ? -10.431 -43.431 1.107 1.00 47.29 88 ASP A CA 1
ATOM 654 C C . ASP A 1 88 ? -9.378 -43.008 0.087 1.00 36.22 88 ASP A C 1
ATOM 655 O O . ASP A 1 88 ? -9.664 -42.284 -0.869 1.00 35.22 88 ASP A O 1
ATOM 660 N N . VAL A 1 89 ? -8.147 -43.490 0.280 1.00 33.87 89 VAL A N 1
ATOM 661 C CA . VAL A 1 89 ? -7.027 -43.027 -0.531 1.00 39.43 89 VAL A CA 1
ATOM 662 C C . VAL A 1 89 ? -7.154 -43.440 -1.990 1.00 39.92 89 VAL A C 1
ATOM 663 O O . VAL A 1 89 ? -6.462 -42.880 -2.848 1.00 45.38 89 VAL A O 1
ATOM 667 N N . PHE A 1 90 ? -8.021 -44.401 -2.304 1.00 37.21 90 PHE A N 1
ATOM 668 C CA . PHE A 1 90 ? -8.178 -44.869 -3.673 1.00 41.12 90 PHE A CA 1
ATOM 669 C C . PHE A 1 90 ? -9.349 -44.220 -4.396 1.00 41.45 90 PHE A C 1
ATOM 670 O O . PHE A 1 90 ? -9.490 -44.412 -5.607 1.00 47.53 90 PHE A O 1
ATOM 678 N N . LYS A 1 91 ? -10.179 -43.455 -3.694 1.00 46.65 91 LYS A N 1
ATOM 679 C CA . LYS A 1 91 ? -11.297 -42.758 -4.320 1.00 53.46 91 LYS A CA 1
ATOM 680 C C . LYS A 1 91 ? -10.775 -41.487 -4.981 1.00 43.77 91 LYS A C 1
ATOM 681 O O . LYS A 1 91 ? -10.325 -40.561 -4.299 1.00 46.68 91 LYS A O 1
ATOM 687 N N . ALA A 1 92 ? -10.826 -41.444 -6.308 1.00 42.37 92 ALA A N 1
ATOM 688 C CA . ALA A 1 92 ? -10.347 -40.281 -7.039 1.00 43.29 92 ALA A CA 1
ATOM 689 C C . ALA A 1 92 ? -11.261 -39.081 -6.809 1.00 52.69 92 ALA A C 1
ATOM 690 O O . ALA A 1 92 ? -12.466 -39.220 -6.585 1.00 50.46 92 ALA A O 1
ATOM 692 N N . GLU A 1 93 ? -10.666 -37.888 -6.865 1.00 51.96 93 GLU A N 1
ATOM 693 C CA . GLU A 1 93 ? -11.432 -36.658 -6.698 1.00 50.00 93 GLU A CA 1
ATOM 694 C C . GLU A 1 93 ? -12.131 -36.265 -7.994 1.00 51.70 93 GLU A C 1
ATOM 695 O O . GLU A 1 93 ? -13.318 -35.920 -7.991 1.00 43.82 93 GLU A O 1
ATOM 701 N N . LEU A 1 94 ? -11.407 -36.317 -9.111 1.00 56.10 94 LEU A N 1
ATOM 702 C CA . LEU A 1 94 ? -11.933 -35.897 -10.399 1.00 52.04 94 LEU A CA 1
ATOM 703 C C . LEU A 1 94 ? -11.814 -36.956 -11.482 1.00 67.66 94 LEU A C 1
ATOM 704 O O . LEU A 1 94 ? -12.364 -36.758 -12.571 1.00 81.94 94 LEU A O 1
ATOM 709 N N . GLY A 1 95 ? -11.123 -38.062 -11.228 1.00 68.57 95 GLY A N 1
ATOM 710 C CA . GLY A 1 95 ? -11.020 -39.115 -12.215 1.00 75.55 95 GLY A CA 1
ATOM 711 C C . GLY A 1 95 ? -12.349 -39.790 -12.484 1.00 58.53 95 GLY A C 1
ATOM 712 O O . GLY A 1 95 ? -13.333 -39.625 -11.763 1.00 56.17 95 GLY A O 1
ATOM 713 N N . GLY A 1 96 ? -12.368 -40.575 -13.555 1.00 68.70 96 GLY A N 1
ATOM 714 C CA . GLY A 1 96 ? -13.589 -41.223 -13.992 1.00 80.30 96 GLY A CA 1
ATOM 715 C C . GLY A 1 96 ? -14.113 -42.259 -13.019 1.00 84.67 96 GLY A C 1
ATOM 716 O O . GLY A 1 96 ? -14.923 -41.948 -12.141 1.00 81.78 96 GLY A O 1
ATOM 717 N N . GLY A 1 97 ? -13.662 -43.499 -13.170 1.00 84.22 97 GLY A N 1
ATOM 718 C CA . GLY A 1 97 ? -14.101 -44.571 -12.301 1.00 76.57 97 GLY A CA 1
ATOM 719 C C . GLY A 1 97 ? -13.557 -45.916 -12.730 1.00 70.14 97 GLY A C 1
ATOM 720 O O . GLY A 1 97 ? -12.923 -46.614 -11.934 1.00 67.56 97 GLY A O 1
ATOM 721 N N . GLU A 1 98 ? -13.790 -46.284 -13.992 1.00 70.57 98 GLU A N 1
ATOM 722 C CA . GLU A 1 98 ? -13.324 -47.571 -14.500 1.00 76.37 98 GLU A CA 1
ATOM 723 C C . GLU A 1 98 ? -11.810 -47.698 -14.374 1.00 74.22 98 GLU A C 1
ATOM 724 O O . GLU A 1 98 ? -11.300 -48.655 -13.782 1.00 79.75 98 GLU A O 1
ATOM 730 N N . TYR A 1 99 ? -11.074 -46.731 -14.929 1.00 64.84 99 TYR A N 1
ATOM 731 C CA . TYR A 1 99 ? -9.617 -46.761 -14.838 1.00 65.14 99 TYR A CA 1
ATOM 732 C C . TYR A 1 99 ? -9.153 -46.719 -13.388 1.00 60.42 99 TYR A C 1
ATOM 733 O O . TYR A 1 99 ? -8.177 -47.385 -13.021 1.00 60.58 99 TYR A O 1
ATOM 742 N N . SER A 1 100 ? -9.838 -45.943 -12.549 1.00 56.69 100 SER A N 1
ATOM 743 C CA . SER A 1 100 ? -9.428 -45.796 -11.159 1.00 54.60 100 SER A CA 1
ATOM 744 C C . SER A 1 100 ? -9.904 -46.941 -10.273 1.00 53.77 100 SER A C 1
ATOM 745 O O . SER A 1 100 ? -9.328 -47.153 -9.201 1.00 51.39 100 SER A O 1
ATOM 748 N N . ASN A 1 101 ? -10.927 -47.690 -10.689 1.00 67.67 101 ASN A N 1
ATOM 749 C CA . ASN A 1 101 ? -11.394 -48.796 -9.857 1.00 67.67 101 ASN A CA 1
ATOM 750 C C . ASN A 1 101 ? -10.510 -50.027 -10.013 1.00 58.73 101 ASN A C 1
ATOM 751 O O . ASN A 1 101 ? -10.201 -50.700 -9.020 1.00 59.83 101 ASN A O 1
ATOM 756 N N . THR A 1 102 ? -10.081 -50.335 -11.240 1.00 61.08 102 THR A N 1
ATOM 757 C CA . THR A 1 102 ? -9.180 -51.467 -11.416 1.00 63.78 102 THR A CA 1
ATOM 758 C C . THR A 1 102 ? -7.801 -51.153 -10.848 1.00 64.59 102 THR A C 1
ATOM 759 O O . THR A 1 102 ? -7.103 -52.048 -10.368 1.00 63.98 102 THR A O 1
ATOM 763 N N . LEU A 1 103 ? -7.398 -49.883 -10.872 1.00 65.57 103 LEU A N 1
ATOM 764 C CA . LEU A 1 103 ? -6.190 -49.495 -10.152 1.00 62.55 103 LEU A CA 1
ATOM 765 C C . LEU A 1 103 ? -6.360 -49.714 -8.654 1.00 61.59 103 LEU A C 1
ATOM 766 O O . LEU A 1 103 ? -5.440 -50.191 -7.977 1.00 52.63 103 LEU A O 1
ATOM 771 N N . GLN A 1 104 ? -7.543 -49.393 -8.126 1.00 56.61 104 GLN A N 1
ATOM 772 C CA . GLN A 1 104 ? -7.819 -49.623 -6.712 1.00 53.87 104 GLN A CA 1
ATOM 773 C C . GLN A 1 104 ? -7.706 -51.104 -6.364 1.00 55.23 104 GLN A C 1
ATOM 774 O O . GLN A 1 104 ? -7.055 -51.474 -5.380 1.00 52.65 104 GLN A O 1
ATOM 780 N N . THR A 1 105 ? -8.319 -51.975 -7.169 1.00 62.05 105 THR A N 1
ATOM 781 C CA . THR A 1 105 ? -8.227 -53.402 -6.872 1.00 59.34 105 THR A CA 1
ATOM 782 C C . THR A 1 105 ? -6.841 -53.971 -7.164 1.00 60.50 105 THR A C 1
ATOM 783 O O . THR A 1 105 ? -6.475 -54.998 -6.585 1.00 65.33 105 THR A O 1
ATOM 787 N N . ALA A 1 106 ? -6.057 -53.326 -8.032 1.00 59.55 106 ALA A N 1
ATOM 788 C CA . ALA A 1 106 ? -4.696 -53.779 -8.290 1.00 60.39 106 ALA A CA 1
ATOM 789 C C . ALA A 1 106 ? -3.740 -53.389 -7.170 1.00 64.50 106 ALA A C 1
ATOM 790 O O . ALA A 1 106 ? -2.757 -54.098 -6.927 1.00 58.69 106 ALA A O 1
ATOM 792 N N . LEU A 1 107 ? -4.001 -52.272 -6.491 1.00 54.34 107 LEU A N 1
ATOM 793 C CA . LEU A 1 107 ? -3.178 -51.831 -5.373 1.00 51.76 107 LEU A CA 1
ATOM 794 C C . LEU A 1 107 ? -3.791 -52.186 -4.022 1.00 58.74 107 LEU A C 1
ATOM 795 O O . LEU A 1 107 ? -3.444 -51.569 -3.010 1.00 59.79 107 LEU A O 1
ATOM 800 N N . GLU A 1 108 ? -4.694 -53.166 -3.984 1.00 60.60 108 GLU A N 1
ATOM 801 C CA . GLU A 1 108 ? -5.365 -53.529 -2.742 1.00 64.10 108 GLU A CA 1
ATOM 802 C C . GLU A 1 108 ? -4.514 -54.414 -1.842 1.00 63.40 108 GLU A C 1
ATOM 803 O O . GLU A 1 108 ? -4.888 -54.630 -0.683 1.00 61.32 108 GLU A O 1
ATOM 809 N N . ASN A 1 109 ? -3.391 -54.930 -2.337 1.00 63.06 109 ASN A N 1
ATOM 810 C CA . ASN A 1 109 ? -2.461 -55.701 -1.525 1.00 63.66 109 ASN A CA 1
ATOM 811 C C . ASN A 1 109 ? -1.285 -54.866 -1.038 1.00 60.63 109 ASN A C 1
ATOM 812 O O . ASN A 1 109 ? -0.295 -55.428 -0.556 1.00 55.51 109 ASN A O 1
ATOM 817 N N . THR A 1 110 ? -1.376 -53.541 -1.150 1.00 53.98 110 THR A N 1
ATOM 818 C CA . THR A 1 110 ? -0.278 -52.668 -0.757 1.00 48.87 110 THR A CA 1
ATOM 819 C C . THR A 1 110 ? 0.039 -52.833 0.724 1.00 51.87 110 THR A C 1
ATOM 820 O O . THR A 1 110 ? -0.859 -52.893 1.568 1.00 48.18 110 THR A O 1
ATOM 824 N N . ASP A 1 111 ? 1.333 -52.912 1.037 1.00 54.81 111 ASP A N 1
ATOM 825 C CA . ASP A 1 111 ? 1.800 -53.010 2.419 1.00 51.04 111 ASP A CA 1
ATOM 826 C C . ASP A 1 111 ? 1.587 -51.661 3.103 1.00 45.56 111 ASP A C 1
ATOM 827 O O . ASP A 1 111 ? 2.512 -50.866 3.294 1.00 42.82 111 ASP A O 1
ATOM 832 N N . PHE A 1 112 ? 0.331 -51.406 3.484 1.00 43.96 112 PHE A N 1
ATOM 833 C CA . PHE A 1 112 ? -0.008 -50.160 4.166 1.00 44.62 112 PHE A CA 1
ATOM 834 C C . PHE A 1 112 ? 0.706 -50.037 5.506 1.00 52.46 112 PHE A C 1
ATOM 835 O O . PHE A 1 112 ? 0.989 -48.920 5.961 1.00 43.12 112 PHE A O 1
ATOM 843 N N . GLY A 1 113 ? 0.989 -51.167 6.159 1.00 51.13 113 GLY A N 1
ATOM 844 C CA . GLY A 1 113 ? 1.702 -51.118 7.424 1.00 47.09 113 GLY A CA 1
ATOM 845 C C . GLY A 1 113 ? 3.055 -50.446 7.301 1.00 44.79 113 GLY A C 1
ATOM 846 O O . GLY A 1 113 ? 3.424 -49.616 8.133 1.00 46.39 113 GLY A O 1
ATOM 847 N N . THR A 1 114 ? 3.799 -50.774 6.243 1.00 42.42 114 THR A N 1
ATOM 848 C CA . THR A 1 114 ? 5.124 -50.191 6.061 1.00 41.37 114 THR A CA 1
ATOM 849 C C . THR A 1 114 ? 5.036 -48.711 5.711 1.00 38.11 114 THR A C 1
ATOM 850 O O . THR A 1 114 ? 5.809 -47.899 6.236 1.00 41.21 114 THR A O 1
ATOM 854 N N . LEU A 1 115 ? 4.112 -48.344 4.819 1.00 37.78 115 LEU A N 1
ATOM 855 C CA . LEU A 1 115 ? 3.920 -46.935 4.489 1.00 34.35 115 LEU A CA 1
ATOM 856 C C . LEU A 1 115 ? 3.619 -46.125 5.742 1.00 35.26 115 LEU A C 1
ATOM 857 O O . LEU A 1 115 ? 4.235 -45.077 5.984 1.00 38.86 115 LEU A O 1
ATOM 862 N N . ALA A 1 116 ? 2.675 -46.604 6.557 1.00 33.35 116 ALA A N 1
ATOM 863 C CA . ALA A 1 116 ? 2.322 -45.889 7.779 1.00 34.52 116 ALA A CA 1
ATOM 864 C C . ALA A 1 116 ? 3.499 -45.831 8.744 1.00 37.17 116 ALA A C 1
ATOM 865 O O . ALA A 1 116 ? 3.740 -44.793 9.374 1.00 37.48 116 ALA A O 1
ATOM 867 N N . TYR A 1 117 ? 4.245 -46.935 8.874 1.00 34.82 117 TYR A N 1
ATOM 868 C CA . TYR A 1 117 ? 5.408 -46.932 9.753 1.00 34.97 117 TYR A CA 1
ATOM 869 C C . TYR A 1 117 ? 6.426 -45.894 9.311 1.00 33.01 117 TYR A C 1
ATOM 870 O O . TYR A 1 117 ? 7.001 -45.192 10.145 1.00 41.13 117 TYR A O 1
ATOM 879 N N . ARG A 1 118 ? 6.647 -45.766 8.003 1.00 32.56 118 ARG A N 1
ATOM 880 C CA . ARG A 1 118 ? 7.652 -44.822 7.524 1.00 31.07 118 ARG A CA 1
ATOM 881 C C . ARG A 1 118 ? 7.186 -43.380 7.698 1.00 29.66 118 ARG A C 1
ATOM 882 O O . ARG A 1 118 ? 7.973 -42.513 8.098 1.00 28.59 118 ARG A O 1
ATOM 890 N N . TYR A 1 119 ? 5.909 -43.105 7.413 1.00 28.65 119 TYR A N 1
ATOM 891 C CA . TYR A 1 119 ? 5.362 -41.773 7.667 1.00 25.07 119 TYR A CA 1
ATOM 892 C C . TYR A 1 119 ? 5.521 -41.390 9.137 1.00 29.62 119 TYR A C 1
ATOM 893 O O . TYR A 1 119 ? 6.073 -40.325 9.475 1.00 26.72 119 TYR A O 1
ATOM 902 N N . VAL A 1 120 ? 5.034 -42.258 10.029 1.00 26.22 120 VAL A N 1
ATOM 903 C CA . VAL A 1 120 ? 5.075 -41.967 11.457 1.00 34.24 120 VAL A CA 1
ATOM 904 C C . VAL A 1 120 ? 6.515 -41.862 11.940 1.00 33.86 120 VAL A C 1
ATOM 905 O O . VAL A 1 120 ? 6.831 -41.023 12.787 1.00 25.77 120 VAL A O 1
ATOM 909 N N . TYR A 1 121 ? 7.412 -42.696 11.403 1.00 29.73 121 TYR A N 1
ATOM 910 C CA . TYR A 1 121 ? 8.819 -42.627 11.783 1.00 28.70 121 TYR A CA 1
ATOM 911 C C . TYR A 1 121 ? 9.427 -41.294 11.381 1.00 40.74 121 TYR A C 1
ATOM 912 O O . TYR A 1 121 ? 10.180 -40.689 12.154 1.00 34.71 121 TYR A O 1
ATOM 921 N N . ASN A 1 122 ? 9.121 -40.826 10.167 1.00 25.17 122 ASN A N 1
ATOM 922 C CA . ASN A 1 122 ? 9.600 -39.517 9.739 1.00 27.55 122 ASN A CA 1
ATOM 923 C C . ASN A 1 122 ? 9.149 -38.436 10.708 1.00 25.21 122 ASN A C 1
ATOM 924 O O . ASN A 1 122 ? 9.922 -37.533 11.048 1.00 24.21 122 ASN A O 1
ATOM 929 N N . ILE A 1 123 ? 7.901 -38.518 11.173 1.00 35.48 123 ILE A N 1
ATOM 930 C CA . ILE A 1 123 ? 7.438 -37.558 12.177 1.00 25.60 123 ILE A CA 1
ATOM 931 C C . ILE A 1 123 ? 8.232 -37.712 13.474 1.00 27.90 123 ILE A C 1
ATOM 932 O O . ILE A 1 123 ? 8.757 -36.738 14.025 1.00 23.98 123 ILE A O 1
ATOM 937 N N . ALA A 1 124 ? 8.338 -38.946 13.974 1.00 23.79 124 ALA A N 1
ATOM 938 C CA . ALA A 1 124 ? 8.915 -39.186 15.293 1.00 28.64 124 ALA A CA 1
ATOM 939 C C . ALA A 1 124 ? 10.420 -38.955 15.317 1.00 30.73 124 ALA A C 1
ATOM 940 O O . ALA A 1 124 ? 10.968 -38.578 16.358 1.00 32.63 124 ALA A O 1
ATOM 942 N N . ALA A 1 125 ? 11.106 -39.187 14.198 1.00 34.83 125 ALA A N 1
ATOM 943 C CA . ALA A 1 125 ? 12.531 -38.893 14.119 1.00 35.53 125 ALA A CA 1
ATOM 944 C C . ALA A 1 125 ? 12.820 -37.410 13.913 1.00 34.76 125 ALA A C 1
ATOM 945 O O . ALA A 1 125 ? 13.984 -37.005 13.999 1.00 30.51 125 ALA A O 1
ATOM 947 N N . GLY A 1 126 ? 11.801 -36.595 13.647 1.00 32.47 126 GLY A N 1
ATOM 948 C CA . GLY A 1 126 ? 11.993 -35.164 13.500 1.00 20.08 126 GLY A CA 1
ATOM 949 C C 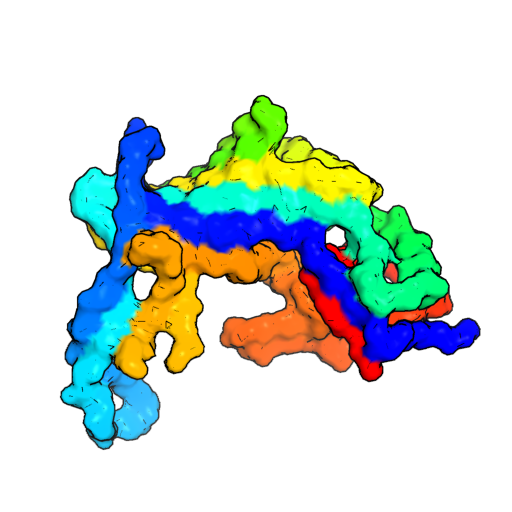. GLY A 1 126 ? 12.782 -34.768 12.269 1.00 26.45 126 GLY A C 1
ATOM 950 O O . GLY A 1 126 ? 13.712 -33.961 12.359 1.00 35.43 126 GLY A O 1
ATOM 951 N N . ARG A 1 127 ? 12.426 -35.331 11.112 1.00 24.44 127 ARG A N 1
ATOM 952 C CA . ARG A 1 127 ? 13.100 -34.957 9.873 1.00 24.16 127 ARG A CA 1
ATOM 953 C C . ARG A 1 127 ? 12.846 -33.494 9.533 1.00 17.79 127 ARG A C 1
ATOM 954 O O . ARG A 1 127 ? 13.780 -32.751 9.200 1.00 37.71 127 ARG A O 1
ATOM 962 N N . THR A 1 128 ? 11.593 -33.051 9.660 1.00 23.75 128 THR A N 1
ATOM 963 C CA . THR A 1 128 ? 11.207 -31.697 9.283 1.00 21.37 128 THR A CA 1
ATOM 964 C C . THR A 1 128 ? 11.948 -30.618 10.063 1.00 28.46 128 THR A C 1
ATOM 965 O O . THR A 1 128 ? 11.888 -29.448 9.671 1.00 22.09 128 THR A O 1
ATOM 969 N N . LEU A 1 129 ? 12.581 -30.953 11.173 1.00 25.58 129 LEU A N 1
ATOM 970 C CA . LEU A 1 129 ? 13.379 -30.006 11.897 1.00 29.10 129 LEU A CA 1
ATOM 971 C C . LEU A 1 129 ? 14.592 -29.495 11.141 1.00 39.99 129 LEU A C 1
ATOM 972 O O . LEU A 1 129 ? 14.911 -28.395 11.283 1.00 45.18 129 LEU A O 1
ATOM 977 N N . TRP A 1 130 ? 15.260 -30.315 10.355 1.00 43.01 130 TRP A N 1
ATOM 978 C CA . TRP A 1 130 ? 16.282 -29.865 9.405 1.00 37.40 130 TRP A CA 1
ATOM 979 C C . TRP A 1 130 ? 17.394 -29.025 9.996 1.00 27.64 130 TRP A C 1
ATOM 980 O O . TRP A 1 130 ? 18.120 -29.481 10.775 1.00 33.32 130 TRP A O 1
ATOM 991 N N . ARG A 1 131 ? 17.518 -27.803 9.566 1.00 21.02 131 ARG A N 1
ATOM 992 C CA . ARG A 1 131 ? 18.519 -26.909 10.056 1.00 29.68 131 ARG A CA 1
ATOM 993 C C . ARG A 1 131 ? 18.401 -26.618 11.526 1.00 30.09 131 ARG A C 1
ATOM 994 O O . ARG A 1 131 ? 19.321 -26.246 12.129 1.00 28.32 131 ARG A O 1
ATOM 1002 N N . ASN A 1 132 ? 17.244 -26.798 12.088 1.00 26.27 132 ASN A N 1
ATOM 1003 C CA . ASN A 1 132 ? 17.102 -26.558 13.517 1.00 27.90 132 ASN A CA 1
ATOM 1004 C C . ASN A 1 132 ? 17.712 -27.669 14.364 1.00 34.10 132 ASN A C 1
ATOM 1005 O O . ASN A 1 132 ? 17.742 -27.536 15.592 1.00 28.55 132 ASN A O 1
ATOM 1010 N N . ARG A 1 133 ? 18.192 -28.756 13.747 1.00 24.74 133 ARG A N 1
ATOM 1011 C CA . ARG A 1 133 ? 18.839 -29.828 14.496 1.00 34.05 133 ARG A CA 1
ATOM 1012 C C . ARG A 1 133 ? 20.318 -29.565 14.739 1.00 32.94 133 ARG A C 1
ATOM 1013 O O . ARG A 1 133 ? 20.906 -30.194 15.624 1.00 30.32 133 ARG A O 1
ATOM 1021 N N . VAL A 1 134 ? 20.924 -28.653 13.977 1.00 34.23 134 VAL A N 1
ATOM 1022 C CA . VAL A 1 134 ? 22.359 -28.413 14.066 1.00 30.50 134 VAL A CA 1
ATOM 1023 C C . VAL A 1 134 ? 22.690 -27.746 15.393 1.00 27.30 134 VAL A C 1
ATOM 1024 O O . VAL A 1 134 ? 22.084 -26.736 15.769 1.00 37.06 134 VAL A O 1
ATOM 1028 N N . GLY A 1 135 ? 23.664 -28.304 16.108 1.00 36.97 135 GLY A N 1
ATOM 1029 C CA . GLY A 1 135 ? 24.069 -27.724 17.370 1.00 33.88 135 GLY A CA 1
ATOM 1030 C C . GLY A 1 135 ? 23.064 -27.878 18.486 1.00 45.88 135 GLY A C 1
ATOM 1031 O O . GLY A 1 135 ? 23.065 -27.075 19.423 1.00 41.41 135 GLY A O 1
ATOM 1032 N N . ALA A 1 136 ? 22.198 -28.884 18.410 1.00 41.20 136 ALA A N 1
ATOM 1033 C CA . ALA A 1 136 ? 21.250 -29.167 19.477 1.00 37.71 136 ALA A CA 1
ATOM 1034 C C . ALA A 1 136 ? 21.853 -30.182 20.438 1.00 39.58 136 ALA A C 1
ATOM 1035 O O . ALA A 1 136 ? 22.375 -31.218 20.012 1.00 50.80 136 ALA A O 1
ATOM 1037 N N . GLU A 1 137 ? 21.791 -29.877 21.736 1.00 35.21 137 GLU A N 1
ATOM 1038 C CA . GLU A 1 137 ? 22.277 -30.819 22.739 1.00 38.29 137 GLU A CA 1
ATOM 1039 C C . GLU A 1 137 ? 21.363 -32.035 22.847 1.00 39.78 137 GLU A C 1
ATOM 1040 O O . GLU A 1 137 ? 21.830 -33.148 23.112 1.00 45.02 137 GLU A O 1
ATOM 1046 N N . SER A 1 138 ? 20.060 -31.843 22.661 1.00 35.38 138 SER A N 1
ATOM 1047 C CA . SER A 1 138 ? 19.127 -32.960 22.692 1.00 44.14 138 SER A CA 1
ATOM 1048 C C . SER A 1 138 ? 17.855 -32.577 21.949 1.00 46.40 138 SER A C 1
ATOM 1049 O O . SER A 1 138 ? 17.458 -31.407 21.918 1.00 34.55 138 SER A O 1
ATOM 1052 N N . ILE A 1 139 ? 17.230 -33.582 21.343 1.00 29.92 139 ILE A N 1
ATOM 1053 C CA . ILE A 1 139 ? 15.986 -33.422 20.604 1.00 28.78 139 ILE A CA 1
ATOM 1054 C C . ILE A 1 139 ? 14.996 -34.449 21.129 1.00 34.01 139 ILE A C 1
ATOM 1055 O O . ILE A 1 139 ? 15.320 -35.638 21.223 1.00 32.15 139 ILE A O 1
ATOM 1060 N N . GLU A 1 140 ? 13.796 -33.994 21.471 1.00 37.65 140 GLU A N 1
ATOM 1061 C CA . GLU A 1 140 ? 12.752 -34.866 21.990 1.00 32.08 140 GLU A CA 1
ATOM 1062 C C . GLU A 1 140 ? 11.450 -34.581 21.258 1.00 29.61 140 GLU A C 1
ATOM 1063 O O . GLU A 1 140 ? 11.090 -33.422 21.050 1.00 32.47 140 GLU A O 1
ATOM 1069 N N . THR A 1 141 ? 10.739 -35.636 20.870 1.00 28.63 141 THR A N 1
ATOM 1070 C CA . THR A 1 141 ? 9.483 -35.504 20.142 1.00 29.88 141 THR A CA 1
ATOM 1071 C C . THR A 1 141 ? 8.360 -36.164 20.929 1.00 33.09 141 THR A C 1
ATOM 1072 O O . THR A 1 141 ? 8.477 -37.324 21.335 1.00 29.18 141 THR A O 1
ATOM 1076 N N . VAL A 1 142 ? 7.277 -35.421 21.139 1.00 33.06 142 VAL A N 1
ATOM 1077 C CA . VAL A 1 142 ? 6.096 -35.899 21.847 1.00 27.54 142 VAL A CA 1
ATOM 1078 C C . VAL A 1 142 ? 4.943 -35.966 20.856 1.00 33.07 142 VAL A C 1
ATOM 1079 O O . VAL A 1 142 ? 4.630 -34.972 20.187 1.00 25.84 142 VAL A O 1
ATOM 1083 N N . ILE A 1 143 ? 4.313 -37.134 20.761 1.00 35.69 143 ILE A N 1
ATOM 1084 C CA . ILE A 1 143 ? 3.193 -37.358 19.854 1.00 30.46 143 ILE A CA 1
ATOM 1085 C C . ILE A 1 143 ? 2.004 -37.833 20.670 1.00 28.41 143 ILE A C 1
ATOM 1086 O O . ILE A 1 143 ? 2.079 -38.873 21.335 1.00 30.91 143 ILE A O 1
ATOM 1091 N N . THR A 1 144 ? 0.908 -37.085 20.618 1.00 28.05 144 THR A N 1
ATOM 1092 C CA . THR A 1 144 ? -0.336 -37.502 21.246 1.00 35.38 144 THR A CA 1
ATOM 1093 C C . THR A 1 144 ? -1.351 -37.877 20.174 1.00 38.05 144 THR A C 1
ATOM 1094 O O . THR A 1 144 ? -1.483 -37.188 19.154 1.00 33.55 144 THR A O 1
ATOM 1098 N N . VAL A 1 145 ? -2.053 -38.984 20.410 1.00 41.88 145 VAL A N 1
ATOM 1099 C CA . VAL A 1 145 ? -3.081 -39.477 19.501 1.00 42.80 145 VAL A CA 1
ATOM 1100 C C . VAL A 1 145 ? -4.096 -40.285 20.299 1.00 55.28 145 VAL A C 1
ATOM 1101 O O . VAL A 1 145 ? -3.739 -41.258 20.974 1.00 53.65 145 VAL A O 1
ATOM 1105 N N . ASN A 1 146 ? -5.362 -39.881 20.214 1.00 63.37 146 ASN A N 1
ATOM 1106 C CA . ASN A 1 146 ? -6.476 -40.435 20.989 1.00 61.92 146 ASN A CA 1
ATOM 1107 C C . ASN A 1 146 ? -6.057 -40.774 22.422 1.00 63.86 146 ASN A C 1
ATOM 1108 O O . ASN A 1 146 ? -6.087 -41.925 22.859 1.00 70.61 146 ASN A O 1
ATOM 1113 N N . ASP A 1 147 ? -5.660 -39.728 23.150 1.00 67.29 147 ASP A N 1
ATOM 1114 C CA . ASP A 1 147 ? -5.310 -39.831 24.569 1.00 77.93 147 ASP A CA 1
ATOM 1115 C C . ASP A 1 147 ? -4.203 -40.858 24.805 1.00 69.79 147 ASP A C 1
ATOM 1116 O O . ASP A 1 147 ? -4.261 -41.659 25.740 1.00 79.17 147 ASP A O 1
ATOM 1121 N N . GLN A 1 148 ? -3.185 -40.833 23.950 1.00 64.09 148 GLN A N 1
ATOM 1122 C CA . GLN A 1 148 ? -2.009 -41.681 24.107 1.00 58.10 148 GLN A CA 1
ATOM 1123 C C . GLN A 1 148 ? -0.783 -40.846 23.779 1.00 56.37 148 GLN A C 1
ATOM 1124 O O . GLN A 1 148 ? -0.656 -40.346 22.657 1.00 52.23 148 GLN A O 1
ATOM 1130 N N . THR A 1 149 ? 0.111 -40.694 24.751 1.00 43.02 149 THR A N 1
ATOM 1131 C CA . THR A 1 149 ? 1.297 -39.860 24.612 1.00 47.55 149 THR A CA 1
ATOM 1132 C C . THR A 1 149 ? 2.528 -40.738 24.435 1.00 45.06 149 THR A C 1
ATOM 1133 O O . THR A 1 149 ? 2.766 -41.649 25.235 1.00 49.35 149 THR A O 1
ATOM 1137 N N . PHE A 1 150 ? 3.304 -40.461 23.390 1.00 41.42 150 PHE A N 1
ATOM 1138 C CA . PHE A 1 150 ? 4.536 -41.173 23.092 1.00 41.02 150 PHE A CA 1
ATOM 1139 C C . PHE A 1 150 ? 5.693 -40.186 23.052 1.00 38.66 150 PHE A C 1
ATOM 1140 O O . PHE A 1 150 ? 5.547 -39.063 22.560 1.00 45.40 150 PHE A O 1
ATOM 1148 N N . THR A 1 151 ? 6.845 -40.617 23.558 1.00 38.50 151 THR A N 1
ATOM 1149 C CA . THR A 1 151 ? 8.045 -39.797 23.614 1.00 42.08 151 THR A CA 1
ATOM 1150 C C . THR A 1 151 ? 9.178 -40.499 22.878 1.00 43.83 151 THR A C 1
ATOM 1151 O O . THR A 1 151 ? 9.386 -41.704 23.045 1.00 40.81 151 THR A O 1
ATOM 1155 N N . PHE A 1 152 ? 9.902 -39.738 22.059 1.00 37.49 152 PHE A N 1
ATOM 1156 C CA . PHE A 1 152 ? 11.004 -40.254 21.262 1.00 36.14 152 PHE A CA 1
ATOM 1157 C C . PHE A 1 152 ? 12.212 -39.350 21.444 1.00 37.35 152 PHE A C 1
ATOM 1158 O O . PHE A 1 152 ? 12.080 -38.123 21.457 1.00 38.40 152 PHE A O 1
ATOM 1166 N N . SER A 1 153 ? 13.391 -39.955 21.582 1.00 40.22 153 SER A N 1
ATOM 1167 C CA . SER A 1 153 ? 14.597 -39.202 21.912 1.00 51.06 153 SER A CA 1
ATOM 1168 C C . SER A 1 153 ? 15.652 -39.283 20.818 1.00 54.52 153 SER A C 1
ATOM 1169 O O . SER A 1 153 ? 16.016 -38.252 20.245 1.00 73.13 153 SER A O 1
ATOM 1172 N N . ASP A 1 154 ? 16.162 -40.474 20.508 1.00 50.61 154 ASP A N 1
ATOM 1173 C CA . ASP A 1 154 ? 17.274 -40.632 19.569 1.00 66.01 154 ASP A CA 1
ATOM 1174 C C . ASP A 1 154 ? 16.925 -41.718 18.555 1.00 63.18 154 ASP A C 1
ATOM 1175 O O . ASP A 1 154 ? 17.147 -42.907 18.800 1.00 68.00 154 ASP A O 1
ATOM 1180 N N . LEU A 1 155 ? 16.384 -41.303 17.412 1.00 52.40 155 LEU A N 1
ATOM 1181 C CA . LEU A 1 155 ? 16.112 -42.190 16.290 1.00 46.46 155 LEU A CA 1
ATOM 1182 C C . LEU A 1 155 ? 16.931 -41.728 15.095 1.00 41.98 155 LEU A C 1
ATOM 1183 O O . LEU A 1 155 ? 16.972 -40.531 14.795 1.00 46.26 155 LEU A O 1
ATOM 1188 N N . LEU A 1 156 ? 17.586 -42.672 14.422 1.00 47.08 156 LEU A N 1
ATOM 1189 C CA . LEU A 1 156 ? 18.360 -42.350 13.229 1.00 41.60 156 LEU A CA 1
ATOM 1190 C C . LEU A 1 156 ? 17.416 -41.901 12.120 1.00 42.15 156 LEU A C 1
ATOM 1191 O O . LEU A 1 156 ? 16.483 -42.626 11.761 1.00 41.52 156 LEU A O 1
ATOM 1196 N N . VAL A 1 157 ? 17.663 -40.708 11.576 1.00 39.49 157 VAL A N 1
ATOM 1197 C CA . VAL A 1 157 ? 16.715 -40.097 10.648 1.00 41.66 157 VAL A CA 1
ATOM 1198 C C . VAL A 1 157 ? 16.641 -40.889 9.346 1.00 49.26 157 VAL A C 1
ATOM 1199 O O . VAL A 1 157 ? 15.549 -41.179 8.840 1.00 48.21 157 VAL A O 1
ATOM 1203 N N . ASN A 1 158 ? 17.793 -41.251 8.787 1.00 44.18 158 ASN A N 1
ATOM 1204 C CA . ASN A 1 158 ? 17.849 -41.871 7.469 1.00 51.87 158 ASN A CA 1
ATOM 1205 C C . ASN A 1 158 ? 17.817 -43.395 7.510 1.00 59.95 158 ASN A C 1
ATOM 1206 O O . ASN A 1 158 ? 17.862 -44.027 6.450 1.00 65.91 158 ASN A O 1
ATOM 1211 N N . GLU A 1 159 ? 17.646 -43.973 8.695 1.00 57.49 159 GLU A N 1
ATOM 1212 C CA . GLU A 1 159 ? 17.494 -45.441 8.808 1.00 66.64 159 GLU A CA 1
ATOM 1213 C C . GLU A 1 159 ? 16.185 -45.704 9.547 1.00 76.60 159 GLU A C 1
ATOM 1214 O O . GLU A 1 159 ? 16.071 -45.260 10.693 1.00 90.30 159 GLU A O 1
ATOM 1220 N N . PHE A 1 160 ? 15.236 -46.377 8.908 1.00 60.46 160 PHE A N 1
ATOM 1221 C CA . PHE A 1 160 ? 13.911 -46.590 9.530 1.00 48.34 160 PHE A CA 1
ATOM 1222 C C . PHE A 1 160 ? 14.078 -47.696 10.571 1.00 53.43 160 PHE A C 1
ATOM 1223 O O . PHE A 1 160 ? 13.579 -48.814 10.387 1.00 60.12 160 PHE A O 1
ATOM 1231 N N . ASP A 1 161 ? 14.765 -47.367 11.654 1.00 51.35 161 ASP A N 1
ATOM 1232 C CA . ASP A 1 161 ? 15.064 -48.379 12.687 1.00 57.82 161 ASP A CA 1
ATOM 1233 C C . ASP A 1 161 ? 13.768 -48.863 13.319 1.00 59.54 161 ASP A C 1
ATOM 1234 O O . ASP A 1 161 ? 12.728 -48.234 13.098 1.00 56.52 161 ASP A O 1
ATOM 1239 N N . GLU A 1 162 ? 13.851 -49.952 14.072 1.00 49.98 162 GLU A N 1
ATOM 1240 C CA . GLU A 1 162 ? 12.614 -50.534 14.626 1.00 56.89 162 GLU A CA 1
ATOM 1241 C C . GLU A 1 162 ? 12.423 -50.168 16.097 1.00 65.51 162 GLU A C 1
ATOM 1242 O O . GLU A 1 162 ? 13.407 -50.203 16.843 1.00 66.87 162 GLU A O 1
ATOM 1248 N N . ASP A 1 163 ? 11.215 -49.777 16.477 1.00 65.90 163 ASP A N 1
ATOM 1249 C CA . ASP A 1 163 ? 10.834 -49.530 17.861 1.00 74.99 163 ASP A CA 1
ATOM 1250 C C . ASP A 1 163 ? 9.314 -49.547 17.960 1.00 65.25 163 ASP A C 1
ATOM 1251 O O . ASP A 1 163 ? 8.605 -49.279 16.987 1.00 60.51 163 ASP A O 1
ATOM 1256 N N . VAL A 1 164 ? 8.825 -49.861 19.163 1.00 64.83 164 VAL A N 1
ATOM 1257 C CA . VAL A 1 164 ? 7.447 -50.323 19.325 1.00 61.41 164 VAL A CA 1
ATOM 1258 C C . VAL A 1 164 ? 6.436 -49.176 19.331 1.00 48.67 164 VAL A C 1
ATOM 1259 O O . VAL A 1 164 ? 5.269 -49.378 18.970 1.00 52.10 164 VAL A O 1
ATOM 1263 N N . ASP A 1 165 ? 6.840 -47.970 19.736 1.00 46.51 165 ASP A N 1
ATOM 1264 C CA . ASP A 1 165 ? 5.882 -46.868 19.797 1.00 50.92 165 ASP A CA 1
ATOM 1265 C C . ASP A 1 165 ? 5.496 -46.393 18.401 1.00 47.29 165 ASP A C 1
ATOM 1266 O O . ASP A 1 165 ? 4.319 -46.104 18.135 1.00 50.81 165 ASP A O 1
ATOM 1271 N N . VAL A 1 166 ? 6.479 -46.290 17.503 1.00 47.11 166 VAL A N 1
ATOM 1272 C CA . VAL A 1 166 ? 6.182 -45.945 16.117 1.00 37.43 166 VAL A CA 1
ATOM 1273 C C . VAL A 1 166 ? 5.257 -46.987 15.508 1.00 46.77 166 VAL A C 1
ATOM 1274 O O . VAL A 1 166 ? 4.362 -46.658 14.724 1.00 46.37 166 VAL A O 1
ATOM 1278 N N . ALA A 1 167 ? 5.437 -48.255 15.883 1.00 42.05 167 ALA A N 1
ATOM 1279 C CA . ALA A 1 167 ? 4.557 -49.308 15.384 1.00 44.21 167 ALA A CA 1
ATOM 1280 C C . ALA A 1 167 ? 3.137 -49.143 15.916 1.00 46.35 167 ALA A C 1
ATOM 1281 O O . ALA A 1 167 ? 2.162 -49.306 15.168 1.00 55.06 167 ALA A O 1
ATOM 1283 N N . GLU A 1 168 ? 3.001 -48.814 17.205 1.00 44.47 168 GLU A N 1
ATOM 1284 C CA . GLU A 1 168 ? 1.672 -48.619 17.780 1.00 53.72 168 GLU A CA 1
ATOM 1285 C C . GLU A 1 168 ? 0.942 -47.456 17.115 1.00 49.14 168 GLU A C 1
ATOM 1286 O O . GLU A 1 168 ? -0.265 -47.539 16.859 1.00 46.01 168 GLU A O 1
ATOM 1292 N N . ILE A 1 169 ? 1.651 -46.361 16.829 1.00 40.27 169 ILE A N 1
ATOM 1293 C CA . ILE A 1 169 ? 1.007 -45.242 16.137 1.00 39.08 169 ILE A CA 1
ATOM 1294 C C . ILE A 1 169 ? 0.699 -45.613 14.688 1.00 44.35 169 ILE A C 1
ATOM 1295 O O . ILE A 1 169 ? -0.380 -45.296 14.154 1.00 45.23 169 ILE A O 1
ATOM 1300 N N . ALA A 1 170 ? 1.637 -46.299 14.032 1.00 36.20 170 ALA A N 1
ATOM 1301 C CA . ALA A 1 170 ? 1.488 -46.632 12.628 1.00 37.00 170 ALA A CA 1
ATOM 1302 C C . ALA A 1 170 ? 0.353 -47.609 12.388 1.00 44.33 170 ALA A C 1
ATOM 1303 O O . ALA A 1 170 ? -0.193 -47.630 11.286 1.00 53.02 170 ALA A O 1
ATOM 1305 N N . ASP A 1 171 ? -0.023 -48.409 13.387 1.00 48.98 171 ASP A N 1
ATOM 1306 C CA . ASP A 1 171 ? -1.138 -49.330 13.184 1.00 55.21 171 ASP A CA 1
ATOM 1307 C C . ASP A 1 171 ? -2.464 -48.578 13.064 1.00 52.33 171 ASP A C 1
ATOM 1308 O O . ASP A 1 171 ? -3.302 -48.902 12.217 1.00 53.77 171 ASP A O 1
ATOM 1313 N N . MET A 1 172 ? -2.666 -47.552 13.891 1.00 39.94 172 MET A N 1
ATOM 1314 C CA . MET A 1 172 ? -3.835 -46.688 13.720 1.00 43.64 172 MET A CA 1
ATOM 1315 C C . MET A 1 172 ? -3.770 -45.926 12.401 1.00 48.24 172 MET A C 1
ATOM 1316 O O . MET A 1 172 ? -4.776 -45.823 11.679 1.00 52.11 172 MET A O 1
ATOM 1321 N N . VAL A 1 173 ? -2.591 -45.397 12.063 1.00 37.25 173 VAL A N 1
ATOM 1322 C CA . VAL A 1 173 ? -2.467 -44.661 10.807 1.00 33.59 173 VAL A CA 1
ATOM 1323 C C . VAL A 1 173 ? -2.778 -45.567 9.619 1.00 33.74 173 VAL A C 1
ATOM 1324 O O . VAL A 1 173 ? -3.464 -45.160 8.675 1.00 38.13 173 VAL A O 1
ATOM 1328 N N . ALA A 1 174 ? -2.292 -46.810 9.651 1.00 35.05 174 ALA A N 1
ATOM 1329 C CA . ALA A 1 174 ? -2.544 -47.752 8.568 1.00 42.08 174 ALA A CA 1
ATOM 1330 C C . ALA A 1 174 ? -4.002 -48.176 8.525 1.00 42.39 174 ALA A C 1
ATOM 1331 O O . ALA A 1 174 ? -4.546 -48.403 7.439 1.00 48.26 174 ALA A O 1
ATOM 1333 N N . GLY A 1 175 ? -4.647 -48.301 9.688 1.00 44.10 175 GLY A N 1
ATOM 1334 C CA . GLY A 1 175 ? -6.072 -48.580 9.696 1.00 43.57 175 GLY A CA 1
ATOM 1335 C C . GLY A 1 175 ? -6.874 -47.486 9.022 1.00 46.13 175 GLY A C 1
ATOM 1336 O O . GLY A 1 175 ? -7.879 -47.757 8.360 1.00 44.55 175 GLY A O 1
ATOM 1337 N N . VAL A 1 176 ? -6.439 -46.237 9.172 1.00 44.68 176 VAL A N 1
ATOM 1338 C CA . VAL A 1 176 ? -7.131 -45.151 8.482 1.00 39.85 176 VAL A CA 1
ATOM 1339 C C . VAL A 1 176 ? -6.779 -45.136 6.993 1.00 40.80 176 VAL A C 1
ATOM 1340 O O . VAL A 1 176 ? -7.664 -45.060 6.133 1.00 40.23 176 VAL A O 1
ATOM 1344 N N . LEU A 1 177 ? -5.487 -45.232 6.665 1.00 37.93 177 LEU A N 1
ATOM 1345 C CA . LEU A 1 177 ? -5.048 -45.108 5.277 1.00 35.58 177 LEU A CA 1
ATOM 1346 C C . LEU A 1 177 ? -5.575 -46.240 4.404 1.00 45.30 177 LEU A C 1
ATOM 1347 O O . LEU A 1 177 ? -5.864 -46.024 3.222 1.00 53.27 177 LEU A O 1
ATOM 1352 N N . SER A 1 178 ? -5.696 -47.448 4.953 1.00 45.05 178 SER A N 1
ATOM 1353 C CA . SER A 1 178 ? -6.261 -48.576 4.227 1.00 52.01 178 SER A CA 1
ATOM 1354 C C . SER A 1 178 ? -7.747 -48.754 4.507 1.00 58.28 178 SER A C 1
ATOM 1355 O O . SER A 1 178 ? -8.270 -49.867 4.377 1.00 70.46 178 SER A O 1
ATOM 1358 N N . GLY A 1 179 ? -8.434 -47.685 4.898 1.00 57.27 179 GLY A N 1
ATOM 1359 C CA . GLY A 1 179 ? -9.846 -47.771 5.209 1.00 55.44 179 GLY A CA 1
ATOM 1360 C C . GLY A 1 179 ? -10.570 -46.444 5.109 1.00 49.05 179 GLY A C 1
ATOM 1361 O O . GLY A 1 179 ? -10.441 -45.727 4.112 1.00 44.90 179 GLY A O 1
ATOM 1362 N N . GLU A 1 180 ? -11.332 -46.107 6.145 1.00 49.43 180 GLU A N 1
ATOM 1363 C CA . GLU A 1 180 ? -12.180 -44.926 6.149 1.00 56.58 180 GLU A CA 1
ATOM 1364 C C . GLU A 1 180 ? -11.901 -44.104 7.400 1.00 47.73 180 GLU A C 1
ATOM 1365 O O . GLU A 1 180 ? -11.312 -44.588 8.368 1.00 63.92 180 GLU A O 1
ATOM 1371 N N . GLY A 1 181 ? -12.323 -42.849 7.367 1.00 39.18 181 GLY A N 1
ATOM 1372 C CA . GLY A 1 181 ? -12.179 -41.981 8.515 1.00 33.96 181 GLY A CA 1
ATOM 1373 C C . GLY A 1 181 ? -10.877 -41.205 8.493 1.00 38.41 181 GLY A C 1
ATOM 1374 O O . GLY A 1 181 ? -10.250 -40.985 7.451 1.00 31.80 181 GLY A O 1
ATOM 1375 N N . PHE A 1 182 ? -10.465 -40.787 9.686 1.00 30.44 182 PHE A N 1
ATOM 1376 C CA . PHE A 1 182 ? -9.282 -39.952 9.818 1.00 28.90 182 PHE A CA 1
ATOM 1377 C C . PHE A 1 182 ? -8.729 -40.106 11.224 1.00 30.92 182 PHE A C 1
ATOM 1378 O O . PHE A 1 182 ? -9.414 -40.585 12.131 1.00 33.55 182 PHE A O 1
ATOM 1386 N N . VAL A 1 183 ? -7.479 -39.685 11.392 1.00 29.81 183 VAL A N 1
ATOM 1387 C CA . VAL A 1 183 ? -6.826 -39.712 12.698 1.00 31.36 183 VAL A CA 1
ATOM 1388 C C . VAL A 1 183 ? -5.824 -38.566 12.751 1.00 27.22 183 VAL A C 1
ATOM 1389 O O . VAL A 1 183 ? -5.135 -38.280 11.768 1.00 24.90 183 VAL A O 1
ATOM 1393 N N . THR A 1 184 ? -5.750 -37.898 13.898 1.00 26.09 184 THR A N 1
ATOM 1394 C CA . THR A 1 184 ? -4.907 -36.721 14.056 1.00 30.41 184 THR A CA 1
ATOM 1395 C C . THR A 1 184 ? -3.811 -36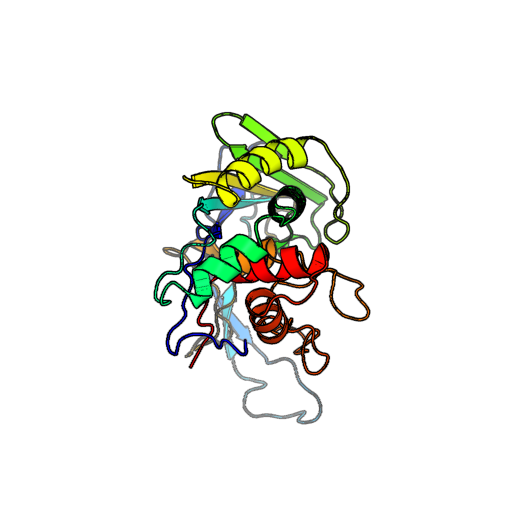.989 15.078 1.00 32.91 184 THR A C 1
ATOM 1396 O O . THR A 1 184 ? -4.091 -37.445 16.192 1.00 36.40 184 THR A O 1
ATOM 1400 N N . LEU A 1 185 ? -2.569 -36.708 14.691 1.00 35.10 185 LEU A N 1
ATOM 1401 C CA . LEU A 1 185 ? -1.426 -36.735 15.593 1.00 32.82 185 LEU A CA 1
ATOM 1402 C C . LEU A 1 185 ? -1.057 -35.306 15.962 1.00 30.41 185 LEU A C 1
ATOM 1403 O O . LEU A 1 185 ? -0.860 -34.468 15.075 1.00 38.63 185 LEU A O 1
ATOM 1408 N N . LYS A 1 186 ? -0.966 -35.031 17.262 1.00 25.97 186 LYS A N 1
ATOM 1409 C CA . LYS A 1 186 ? -0.487 -33.748 17.763 1.00 32.69 186 LYS A CA 1
ATOM 1410 C C . LYS A 1 186 ? 0.987 -33.895 18.119 1.00 33.45 186 LYS A C 1
ATOM 1411 O O . LYS A 1 186 ? 1.339 -34.696 18.994 1.00 39.58 186 LYS A O 1
ATOM 1417 N N . VAL A 1 187 ? 1.842 -33.131 17.436 1.00 27.33 187 VAL A N 1
ATOM 1418 C CA . VAL A 1 187 ? 3.289 -33.292 17.475 1.00 23.38 187 VAL A CA 1
ATOM 1419 C C . VAL A 1 187 ? 3.923 -32.060 18.105 1.00 21.06 187 VAL A C 1
ATOM 1420 O O . VAL A 1 187 ? 3.575 -30.919 17.765 1.00 28.25 187 VAL A O 1
ATOM 1424 N N . GLU A 1 188 ? 4.873 -32.303 19.010 1.00 26.55 188 GLU A N 1
ATOM 1425 C CA . GLU A 1 188 ? 5.732 -31.274 19.580 1.00 28.08 188 GLU A CA 1
ATOM 1426 C C . GLU A 1 188 ? 7.181 -31.729 19.475 1.00 23.17 188 GLU A C 1
ATOM 1427 O O . GLU A 1 188 ? 7.502 -32.866 19.829 1.00 32.75 188 GLU A O 1
ATOM 1433 N N . HIS A 1 189 ? 8.051 -30.848 18.986 1.00 19.52 189 HIS A N 1
ATOM 1434 C CA . HIS A 1 189 ? 9.490 -31.086 18.954 1.00 20.67 189 HIS A CA 1
ATOM 1435 C C . HIS A 1 189 ? 10.186 -30.095 19.878 1.00 21.41 189 HIS A C 1
ATOM 1436 O O . HIS A 1 189 ? 9.911 -28.893 19.819 1.00 24.05 189 HIS A O 1
ATOM 1443 N N . TYR A 1 190 ? 11.095 -30.597 20.710 1.00 22.92 190 TYR A N 1
ATOM 1444 C CA . TYR A 1 190 ? 11.896 -29.785 21.619 1.00 23.59 190 TYR A CA 1
ATOM 1445 C C . TYR A 1 190 ? 13.359 -29.948 21.239 1.00 23.87 190 TYR A C 1
ATOM 1446 O O . TYR A 1 190 ? 13.873 -31.072 21.218 1.00 27.02 190 TYR A O 1
ATOM 1455 N N . MET A 1 191 ? 14.019 -28.830 20.943 1.00 23.01 191 MET A N 1
ATOM 1456 C CA . MET A 1 191 ? 15.434 -28.800 20.589 1.00 23.31 191 MET A CA 1
ATOM 1457 C C . MET A 1 191 ? 16.161 -27.945 21.617 1.00 27.94 191 MET A C 1
ATOM 1458 O O . MET A 1 191 ? 15.905 -26.740 21.711 1.00 25.56 191 MET A O 1
ATOM 1463 N N . LEU A 1 192 ? 17.061 -28.560 22.386 1.00 28.46 192 LEU A N 1
ATOM 1464 C CA . LEU A 1 192 ? 17.884 -27.827 23.348 1.00 28.31 192 LEU A CA 1
ATOM 1465 C C . LEU A 1 192 ? 19.008 -27.144 22.580 1.00 29.76 192 LEU A C 1
ATOM 1466 O O . LEU A 1 192 ? 20.062 -27.727 22.324 1.00 34.75 192 LEU A O 1
ATOM 1471 N N . LEU A 1 193 ? 18.780 -25.886 22.206 1.00 28.64 193 LEU A N 1
ATOM 1472 C CA . LEU A 1 193 ? 19.696 -25.151 21.341 1.00 25.06 193 LEU A CA 1
ATOM 1473 C C . LEU A 1 193 ? 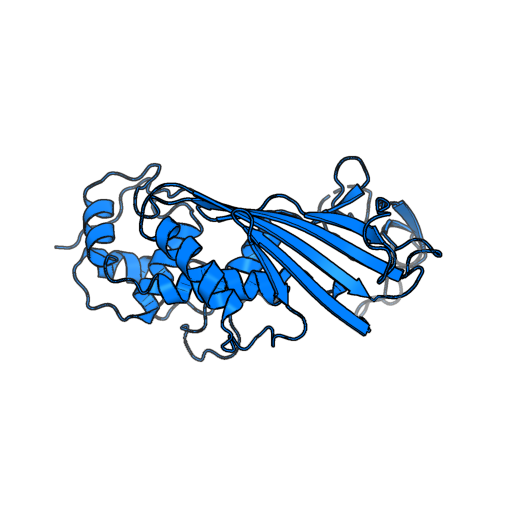20.589 -24.176 22.090 1.00 28.69 193 LEU A C 1
ATOM 1474 O O . LEU A 1 193 ? 21.722 -23.936 21.660 1.00 28.84 193 LEU A O 1
ATOM 1479 N N . GLY A 1 194 ? 20.117 -23.610 23.185 1.00 31.68 194 GLY A N 1
ATOM 1480 C CA . GLY A 1 194 ? 20.897 -22.617 23.892 1.00 28.59 194 GLY A CA 1
ATOM 1481 C C . GLY A 1 194 ? 20.257 -21.245 23.791 1.00 34.21 194 GLY A C 1
ATOM 1482 O O . GLY A 1 194 ? 19.597 -20.904 22.799 1.00 25.27 194 GLY A O 1
ATOM 1483 N N . GLU A 1 195 ? 20.454 -20.443 24.834 1.00 28.91 195 GLU A N 1
ATOM 1484 C CA . GLU A 1 195 ? 19.821 -19.133 24.907 1.00 39.62 195 GLU A CA 1
ATOM 1485 C C . GLU A 1 195 ? 20.269 -18.243 23.752 1.00 26.61 195 GLU A C 1
ATOM 1486 O O . GLU A 1 195 ? 21.451 -18.199 23.402 1.00 27.08 195 GLU A O 1
ATOM 1492 N N . GLY A 1 196 ? 19.308 -17.537 23.156 1.00 24.94 196 GLY A N 1
ATOM 1493 C CA . GLY A 1 196 ? 19.574 -16.624 22.062 1.00 23.63 196 GLY A CA 1
ATOM 1494 C C . GLY A 1 196 ? 19.799 -17.268 20.710 1.00 29.27 196 GLY A C 1
ATOM 1495 O O . GLY A 1 196 ? 19.993 -16.543 19.724 1.00 21.19 196 GLY A O 1
ATOM 1496 N N . SER A 1 197 ? 19.761 -18.597 20.625 1.00 22.11 197 SER A N 1
ATOM 1497 C CA . SER A 1 197 ? 20.107 -19.288 19.389 1.00 21.06 197 SER A CA 1
ATOM 1498 C C . SER A 1 197 ? 19.175 -18.892 18.252 1.00 22.05 197 SER A C 1
ATOM 1499 O O . SER A 1 197 ? 17.968 -18.718 18.440 1.00 22.93 197 SER A O 1
ATOM 1502 N N . GLU A 1 198 ? 19.754 -18.742 17.066 1.00 21.33 198 GLU A N 1
ATOM 1503 C CA . GLU A 1 198 ? 18.965 -18.533 15.864 1.00 25.18 198 GLU A CA 1
ATOM 1504 C C . GLU A 1 198 ? 18.138 -19.777 15.555 1.00 16.40 198 GLU A C 1
ATOM 1505 O O . GLU A 1 198 ? 18.592 -20.907 15.748 1.00 24.81 198 GLU A O 1
ATOM 1511 N N . VAL A 1 199 ? 16.906 -19.564 15.103 1.00 15.46 199 VAL A N 1
ATOM 1512 C CA . VAL A 1 199 ? 16.047 -20.648 14.649 1.00 18.22 199 VAL A CA 1
ATOM 1513 C C . VAL A 1 199 ? 15.680 -20.371 13.198 1.00 22.05 199 VAL A C 1
ATOM 1514 O O . VAL A 1 199 ? 15.786 -19.242 12.714 1.00 22.19 199 VAL A O 1
ATOM 1518 N N . PHE A 1 200 ? 15.256 -21.424 12.495 1.00 13.55 200 PHE A N 1
ATOM 1519 C CA . PHE A 1 200 ? 15.118 -21.382 11.040 1.00 14.86 200 PHE A CA 1
ATOM 1520 C C . PHE A 1 200 ? 13.695 -21.719 10.617 1.00 15.66 200 PHE A C 1
ATOM 1521 O O . PHE A 1 200 ? 13.365 -22.890 10.370 1.00 16.38 200 PHE A O 1
ATOM 1529 N N . PRO A 1 201 ? 12.821 -20.721 10.521 1.00 15.30 201 PRO A N 1
ATOM 1530 C CA . PRO A 1 201 ? 11.498 -20.944 9.927 1.00 14.94 201 PRO A CA 1
ATOM 1531 C C . PRO A 1 201 ? 11.601 -21.198 8.432 1.00 13.47 201 PRO A C 1
ATOM 1532 O O . PRO A 1 201 ? 12.691 -21.108 7.857 1.00 16.03 201 PRO A O 1
ATOM 1536 N N . SER A 1 202 ? 10.476 -21.502 7.789 1.00 12.56 202 SER A N 1
ATOM 1537 C CA . SER A 1 202 ? 10.479 -21.694 6.345 1.00 15.86 202 SER A CA 1
ATOM 1538 C C . SER A 1 202 ? 10.869 -20.405 5.630 1.00 12.90 202 SER A C 1
ATOM 1539 O O . SER A 1 202 ? 10.446 -19.309 6.008 1.00 12.97 202 SER A O 1
ATOM 1542 N N . GLN A 1 203 ? 11.680 -20.545 4.588 1.00 22.25 203 GLN A N 1
ATOM 1543 C CA . GLN A 1 203 ? 12.062 -19.424 3.742 1.00 19.78 203 GLN A CA 1
ATOM 1544 C C . GLN A 1 203 ? 11.035 -19.222 2.638 1.00 17.45 203 GLN A C 1
ATOM 1545 O O . GLN A 1 203 ? 10.474 -20.186 2.110 1.00 26.49 203 GLN A O 1
ATOM 1551 N N . GLU A 1 204 ? 10.800 -17.964 2.288 1.00 20.48 204 GLU A N 1
ATOM 1552 C CA . GLU A 1 204 ? 9.927 -17.612 1.181 1.00 22.41 204 GLU A CA 1
ATOM 1553 C C . GLU A 1 204 ? 10.702 -16.793 0.157 1.00 31.29 204 GLU A C 1
ATOM 1554 O O . GLU A 1 204 ? 11.645 -16.073 0.497 1.00 35.24 204 GLU A O 1
ATOM 1560 N N . PHE A 1 205 ? 10.305 -16.915 -1.107 1.00 47.92 205 PHE A N 1
ATOM 1561 C CA . PHE A 1 205 ? 11.057 -16.335 -2.220 1.00 49.12 205 PHE A CA 1
ATOM 1562 C C . PHE A 1 205 ? 10.126 -15.468 -3.064 1.00 60.35 205 PHE A C 1
ATOM 1563 O O . PHE A 1 205 ? 9.336 -15.984 -3.860 1.00 67.61 205 PHE A O 1
ATOM 1571 N N . VAL A 1 206 ? 10.220 -14.154 -2.887 1.00 70.12 206 VAL A N 1
ATOM 1572 C CA . VAL A 1 206 ? 9.455 -13.215 -3.700 1.00 69.24 206 VAL A CA 1
ATOM 1573 C C . VAL A 1 206 ? 10.407 -12.291 -4.451 1.00 76.30 206 VAL A C 1
ATOM 1574 O O . VAL A 1 206 ? 11.610 -12.546 -4.519 1.00 78.90 206 VAL A O 1
ATOM 1578 N N . LYS A 1 210 ? 12.073 -6.527 -2.537 1.00 49.06 210 LYS A N 1
ATOM 1579 C CA . LYS A 1 210 ? 12.122 -5.754 -1.300 1.00 56.96 210 LYS A CA 1
ATOM 1580 C C . LYS A 1 210 ? 13.054 -6.431 -0.294 1.00 52.19 210 LYS A C 1
ATOM 1581 O O . LYS A 1 210 ? 14.206 -6.027 -0.133 1.00 58.98 210 LYS A O 1
ATOM 1587 N N . LEU A 1 211 ? 12.556 -7.471 0.368 1.00 46.98 211 LEU A N 1
ATOM 1588 C CA . LEU A 1 211 ? 13.374 -8.256 1.284 1.00 41.75 211 LEU A CA 1
ATOM 1589 C C . LEU A 1 211 ? 14.252 -9.222 0.496 1.00 43.75 211 LEU A C 1
ATOM 1590 O O . LEU A 1 211 ? 13.762 -9.948 -0.373 1.00 48.56 211 LEU A O 1
ATOM 1595 N N . SER A 1 212 ? 15.554 -9.223 0.791 1.00 32.71 212 SER A N 1
ATOM 1596 C CA . SER A 1 212 ? 16.466 -10.162 0.151 1.00 30.55 212 SER A CA 1
ATOM 1597 C C . SER A 1 212 ? 16.433 -11.544 0.794 1.00 40.86 212 SER A C 1
ATOM 1598 O O . SER A 1 212 ? 17.069 -12.466 0.274 1.00 42.63 212 SER A O 1
ATOM 1601 N N . LYS A 1 213 ? 15.719 -11.705 1.906 1.00 37.85 213 LYS A N 1
ATOM 1602 C CA . LYS A 1 213 ? 15.519 -13.016 2.519 1.00 23.91 213 LYS A CA 1
ATOM 1603 C C . LYS A 1 213 ? 14.297 -12.926 3.416 1.00 25.82 213 LYS A C 1
ATOM 1604 O O . LYS A 1 213 ? 14.296 -12.152 4.378 1.00 32.71 213 LYS A O 1
ATOM 1610 N N . GLN A 1 214 ? 13.264 -13.699 3.101 1.00 23.66 214 GLN A N 1
ATOM 1611 C CA . GLN A 1 214 ? 12.006 -13.655 3.828 1.00 25.40 214 GLN A CA 1
ATOM 1612 C C . GLN A 1 214 ? 11.781 -14.961 4.576 1.00 19.95 214 GLN A C 1
ATOM 1613 O O . GLN A 1 214 ? 12.201 -16.034 4.131 1.00 28.39 214 GLN A O 1
ATOM 1619 N N . LEU A 1 215 ? 11.110 -14.855 5.716 1.00 19.03 215 LEU A N 1
ATOM 1620 C CA . LEU A 1 215 ? 10.790 -15.999 6.554 1.00 21.60 215 LEU A CA 1
ATOM 1621 C C . LEU A 1 215 ? 9.283 -16.087 6.727 1.00 24.74 215 LEU A C 1
ATOM 1622 O O . LEU A 1 215 ? 8.599 -15.062 6.812 1.00 22.20 215 LEU A O 1
ATOM 1627 N N . PHE A 1 216 ? 8.776 -17.315 6.768 1.00 13.75 216 PHE A N 1
ATOM 1628 C CA . PHE A 1 216 ? 7.349 -17.537 6.956 1.00 15.98 216 PHE A CA 1
ATOM 1629 C C . PHE A 1 216 ? 6.935 -17.120 8.362 1.00 24.80 216 PHE A C 1
ATOM 1630 O O . PHE A 1 216 ? 7.592 -17.477 9.346 1.00 13.52 216 PHE A O 1
ATOM 1638 N N . ASP A 1 217 ? 5.840 -16.371 8.456 1.00 20.54 217 ASP A N 1
ATOM 1639 C CA . ASP A 1 217 ? 5.310 -15.933 9.738 1.00 23.52 217 ASP A CA 1
ATOM 1640 C C . ASP A 1 217 ? 3.798 -16.098 9.754 1.00 25.30 217 ASP A C 1
ATOM 1641 O O . ASP A 1 217 ? 3.128 -15.870 8.743 1.00 21.54 217 ASP A O 1
ATOM 1646 N N . LEU A 1 218 ? 3.270 -16.498 10.906 1.00 16.19 218 LEU A N 1
ATOM 1647 C CA . LEU A 1 218 ? 1.834 -16.546 11.154 1.00 17.46 218 LEU A CA 1
ATOM 1648 C C . LEU A 1 218 ? 1.523 -15.477 12.192 1.00 25.37 218 LEU A C 1
ATOM 1649 O O . LEU A 1 218 ? 1.853 -15.639 13.372 1.00 20.29 218 LEU A O 1
ATOM 1654 N N . ASN A 1 219 ? 0.914 -14.375 11.744 1.00 20.22 219 ASN A N 1
ATOM 1655 C CA . ASN A 1 219 ? 0.607 -13.242 12.618 1.00 27.29 219 ASN A CA 1
ATOM 1656 C C . ASN A 1 219 ? 1.873 -12.708 13.285 1.00 31.80 219 ASN A C 1
ATOM 1657 O O . ASN A 1 219 ? 1.862 -12.309 14.451 1.00 29.64 219 ASN A O 1
ATOM 1662 N N . GLY A 1 220 ? 2.981 -12.715 12.541 1.00 28.60 220 GLY A N 1
ATOM 1663 C CA . GLY A 1 220 ? 4.258 -12.266 13.050 1.00 23.21 220 GLY A CA 1
ATOM 1664 C C . GLY A 1 220 ? 5.080 -13.318 13.768 1.00 17.96 220 GLY A C 1
ATOM 1665 O O . GLY A 1 220 ? 6.253 -13.060 14.074 1.00 21.47 220 GLY A O 1
ATOM 1666 N N . GLN A 1 221 ? 4.514 -14.489 14.049 1.00 15.08 221 GLN A N 1
ATOM 1667 C CA . GLN A 1 221 ? 5.227 -15.546 14.757 1.00 16.07 221 GLN A CA 1
ATOM 1668 C C . GLN A 1 221 ? 5.919 -16.469 13.763 1.00 15.08 221 GLN A C 1
ATOM 1669 O O . GLN A 1 221 ? 5.317 -16.871 12.762 1.00 21.64 221 GLN A O 1
ATOM 1675 N N . ALA A 1 222 ? 7.179 -16.802 14.048 1.00 18.49 222 ALA A N 1
ATOM 1676 C CA . ALA A 1 222 ? 7.942 -17.725 13.217 1.00 14.99 222 ALA A CA 1
ATOM 1677 C C . ALA A 1 222 ? 7.187 -19.036 13.026 1.00 22.40 222 ALA A C 1
ATOM 1678 O O . ALA A 1 222 ? 6.646 -19.603 13.980 1.00 23.21 222 ALA A O 1
ATOM 1680 N N . ALA A 1 223 ? 7.156 -19.517 11.785 1.00 18.34 223 ALA A N 1
ATOM 1681 C CA . ALA A 1 223 ? 6.345 -20.670 11.429 1.00 12.74 223 ALA A CA 1
ATOM 1682 C C . ALA A 1 223 ? 7.029 -21.468 10.327 1.00 17.07 223 ALA A C 1
ATOM 1683 O O . ALA A 1 223 ? 7.953 -20.993 9.663 1.00 12.81 223 ALA A O 1
ATOM 1685 N N . MET A 1 224 ? 6.560 -22.698 10.139 1.00 11.46 224 MET A N 1
ATOM 1686 C CA . MET A 1 224 ? 7.026 -23.576 9.076 1.00 15.25 224 MET A CA 1
ATOM 1687 C C . MET A 1 224 ? 5.861 -23.933 8.163 1.00 12.07 224 MET A C 1
ATOM 1688 O O . MET A 1 224 ? 4.750 -24.185 8.638 1.00 11.37 224 MET A O 1
ATOM 1693 N N . HIS A 1 225 ? 6.119 -23.953 6.854 1.00 11.67 225 HIS A N 1
ATOM 1694 C CA . HIS A 1 225 ? 5.076 -24.259 5.881 1.00 12.45 225 HIS A CA 1
ATOM 1695 C C . HIS A 1 225 ? 4.540 -25.669 6.085 1.00 21.39 225 HIS A C 1
ATOM 1696 O O . HIS A 1 225 ? 5.294 -26.604 6.370 1.00 19.59 225 HIS A O 1
ATOM 1703 N N . ASP A 1 226 ? 3.226 -25.824 5.911 1.00 16.44 226 ASP A N 1
ATOM 1704 C CA . ASP A 1 226 ? 2.626 -27.152 6.000 1.00 21.02 226 ASP A CA 1
ATOM 1705 C C . ASP A 1 226 ? 3.171 -28.081 4.920 1.00 16.85 226 ASP A C 1
ATOM 1706 O O . ASP A 1 226 ? 3.391 -29.272 5.170 1.00 20.41 226 ASP A O 1
ATOM 1711 N N . GLN A 1 227 ? 3.415 -27.555 3.716 1.00 16.52 227 GLN A N 1
ATOM 1712 C CA . GLN A 1 227 ? 3.849 -28.420 2.621 1.00 22.39 227 GLN A CA 1
ATOM 1713 C C . GLN A 1 227 ? 5.297 -28.878 2.793 1.00 25.66 227 GLN A C 1
ATOM 1714 O O . GLN A 1 227 ? 5.660 -29.958 2.314 1.00 28.98 227 GLN A O 1
ATOM 1720 N N . LYS A 1 228 ? 6.126 -28.110 3.506 1.00 22.67 228 LYS A N 1
ATOM 1721 C CA . LYS A 1 228 ? 7.477 -28.584 3.806 1.00 19.57 228 LYS A CA 1
ATOM 1722 C C . LYS A 1 228 ? 7.445 -29.715 4.826 1.00 17.58 228 LYS A C 1
ATOM 1723 O O . LYS A 1 228 ? 8.197 -30.693 4.711 1.00 27.18 228 LYS A O 1
ATOM 1729 N N . ILE A 1 229 ? 6.574 -29.602 5.828 1.00 23.85 229 ILE A N 1
ATOM 1730 C CA . ILE A 1 229 ? 6.378 -30.697 6.774 1.00 21.52 229 ILE A CA 1
ATOM 1731 C C . ILE A 1 229 ? 5.863 -31.931 6.048 1.00 24.59 229 ILE A C 1
ATOM 1732 O O . ILE A 1 229 ? 6.291 -33.060 6.324 1.00 21.33 229 ILE A O 1
ATOM 1737 N N . GLY A 1 230 ? 4.939 -31.736 5.107 1.00 13.74 230 GLY A N 1
ATOM 1738 C CA . GLY A 1 230 ? 4.445 -32.858 4.326 1.00 24.94 230 GLY A CA 1
ATOM 1739 C C . GLY A 1 230 ? 5.536 -33.513 3.502 1.00 26.55 230 GLY A C 1
ATOM 1740 O O . GLY A 1 230 ? 5.612 -34.742 3.420 1.00 20.40 230 GLY A O 1
ATOM 1741 N N . ASN A 1 231 ? 6.397 -32.699 2.882 1.00 15.79 231 ASN A N 1
ATOM 1742 C CA . ASN A 1 231 ? 7.535 -33.240 2.147 1.00 22.83 231 ASN A CA 1
ATOM 1743 C C . ASN A 1 231 ? 8.445 -34.052 3.059 1.00 23.89 231 ASN A C 1
ATOM 1744 O O . ASN A 1 231 ? 8.962 -35.102 2.657 1.00 26.60 231 ASN A O 1
ATOM 1749 N N . ALA A 1 232 ? 8.653 -33.584 4.293 1.00 16.44 232 ALA A N 1
ATOM 1750 C CA . ALA A 1 232 ? 9.448 -34.360 5.244 1.00 24.68 232 ALA A CA 1
ATOM 1751 C C . ALA A 1 232 ? 8.763 -35.676 5.602 1.00 23.99 232 ALA A C 1
ATOM 1752 O O . ALA A 1 232 ? 9.430 -36.698 5.799 1.00 24.25 232 ALA A O 1
ATOM 1754 N N . ILE A 1 233 ? 7.433 -35.671 5.693 1.00 23.17 233 ILE A N 1
ATOM 1755 C CA . ILE A 1 233 ? 6.715 -36.882 6.078 1.00 21.87 233 ILE A CA 1
ATOM 1756 C C . ILE A 1 233 ? 6.816 -37.941 4.987 1.00 26.44 233 ILE A C 1
ATOM 1757 O O . ILE A 1 233 ? 7.027 -39.126 5.274 1.00 31.88 233 ILE A O 1
ATOM 1762 N N . ARG A 1 234 ? 6.680 -37.541 3.722 1.00 20.24 234 ARG A N 1
ATOM 1763 C CA . ARG A 1 234 ? 6.668 -38.494 2.619 1.00 21.98 234 ARG A CA 1
ATOM 1764 C C . ARG A 1 234 ? 8.065 -38.861 2.123 1.00 26.24 234 ARG A C 1
ATOM 1765 O O . ARG A 1 234 ? 8.186 -39.469 1.054 1.00 32.02 234 ARG A O 1
ATOM 1773 N N . THR A 1 235 ? 9.118 -38.519 2.870 1.00 30.75 235 THR A N 1
ATOM 1774 C CA . THR A 1 235 ? 10.487 -38.903 2.512 1.00 35.79 235 THR A CA 1
ATOM 1775 C C . THR A 1 235 ? 10.692 -40.359 2.921 1.00 32.51 235 THR A C 1
ATOM 1776 O O . THR A 1 235 ? 11.369 -40.685 3.901 1.00 29.60 235 THR A O 1
ATOM 1780 N N . ILE A 1 236 ? 10.072 -41.252 2.147 1.00 27.59 236 ILE A N 1
ATOM 1781 C CA . ILE A 1 236 ? 10.040 -42.675 2.458 1.00 29.66 236 ILE A CA 1
ATOM 1782 C C . ILE A 1 236 ? 10.508 -43.542 1.301 1.00 36.04 236 ILE A C 1
ATOM 1783 O O . ILE A 1 236 ? 10.583 -44.763 1.450 1.00 43.09 236 ILE A O 1
ATOM 1788 N N . ASP A 1 237 ? 10.814 -42.955 0.145 1.00 35.76 237 ASP A N 1
ATOM 1789 C CA . ASP A 1 237 ? 11.103 -43.710 -1.074 1.00 39.95 237 ASP A CA 1
ATOM 1790 C C . ASP A 1 237 ? 12.549 -44.185 -1.029 1.00 36.48 237 ASP A C 1
ATOM 1791 O O . ASP A 1 237 ? 13.478 -43.406 -1.250 1.00 40.62 237 ASP A O 1
ATOM 1796 N N . THR A 1 238 ? 12.740 -45.474 -0.743 1.00 38.72 238 THR A N 1
ATOM 1797 C CA . THR A 1 238 ? 14.044 -46.124 -0.790 1.00 49.62 238 THR A CA 1
ATOM 1798 C C . THR A 1 238 ? 14.057 -47.246 -1.820 1.00 48.75 238 THR A C 1
ATOM 1799 O O . THR A 1 238 ? 14.818 -48.206 -1.691 1.00 47.22 238 THR A O 1
ATOM 1803 N N . TRP A 1 239 ? 13.211 -47.140 -2.844 1.00 52.79 239 TRP A N 1
ATOM 1804 C CA . TRP A 1 239 ? 13.011 -48.218 -3.803 1.00 52.47 239 TRP A CA 1
ATOM 1805 C C . TRP A 1 239 ? 13.369 -47.827 -5.231 1.00 51.19 239 TRP A C 1
ATOM 1806 O O . TRP A 1 239 ? 13.089 -48.597 -6.158 1.00 53.62 239 TRP A O 1
ATOM 1817 N N . TYR A 1 240 ? 13.967 -46.658 -5.442 1.00 47.23 240 TYR A N 1
ATOM 1818 C CA . TYR A 1 240 ? 14.358 -46.255 -6.783 1.00 52.98 240 TYR A CA 1
ATOM 1819 C C . TYR A 1 240 ? 15.647 -46.973 -7.183 1.00 57.73 240 TYR A C 1
ATOM 1820 O O . TYR A 1 240 ? 16.234 -47.730 -6.404 1.00 62.50 240 TYR A O 1
ATOM 1829 N N . GLU A 1 241 ? 16.090 -46.747 -8.421 1.00 62.17 241 GLU A N 1
ATOM 1830 C CA . GLU A 1 241 ? 17.346 -47.330 -8.884 1.00 68.88 241 GLU A CA 1
ATOM 1831 C C . GLU A 1 241 ? 18.507 -46.826 -8.035 1.00 67.23 241 GLU A C 1
ATOM 1832 O O . GLU A 1 241 ? 18.620 -45.623 -7.775 1.00 64.54 241 GLU A O 1
ATOM 1838 N N . ASP A 1 242 ? 19.367 -47.750 -7.606 1.00 64.74 242 ASP A N 1
ATOM 1839 C CA . ASP A 1 242 ? 20.594 -47.433 -6.869 1.00 71.44 242 ASP A CA 1
ATOM 1840 C C . ASP A 1 242 ? 20.291 -46.591 -5.626 1.00 70.90 242 ASP A C 1
ATOM 1841 O O . ASP A 1 242 ? 20.890 -45.541 -5.379 1.00 71.24 242 ASP A O 1
ATOM 1846 N N . ALA A 1 243 ? 19.342 -47.086 -4.834 1.00 69.99 243 ALA A N 1
ATOM 1847 C CA . ALA A 1 243 ? 18.840 -46.348 -3.684 1.00 66.56 243 ALA A CA 1
ATOM 1848 C C . ALA A 1 243 ? 19.832 -46.374 -2.530 1.00 71.61 243 ALA A C 1
ATOM 1849 O O . ALA A 1 243 ? 20.395 -47.420 -2.192 1.00 70.44 243 ALA A O 1
ATOM 1851 N N . THR A 1 244 ? 20.034 -45.207 -1.920 1.00 75.90 244 THR A N 1
ATOM 1852 C CA . THR A 1 244 ? 20.894 -45.076 -0.752 1.00 75.59 244 THR A CA 1
ATOM 1853 C C . THR A 1 244 ? 20.137 -44.403 0.388 1.00 71.55 244 THR A C 1
ATOM 1854 O O . THR A 1 244 ? 19.854 -45.029 1.414 1.00 72.32 244 THR A O 1
ATOM 1858 N N . THR A 1 245 ? 19.812 -43.131 0.217 1.00 59.52 245 THR A N 1
ATOM 1859 C CA . THR A 1 245 ? 19.034 -42.419 1.212 1.00 52.76 245 THR A CA 1
ATOM 1860 C C . THR A 1 245 ? 17.590 -42.261 0.746 1.00 54.32 245 THR A C 1
ATOM 1861 O O . THR A 1 245 ? 17.324 -42.183 -0.458 1.00 51.55 245 THR A O 1
ATOM 1865 N N . PRO A 1 246 ? 16.632 -42.228 1.672 1.00 54.39 246 PRO A N 1
ATOM 1866 C CA . PRO A 1 246 ? 15.235 -42.013 1.273 1.00 43.84 246 PRO A CA 1
ATOM 1867 C C . PRO A 1 246 ? 15.037 -40.644 0.640 1.00 31.65 246 PRO A C 1
ATOM 1868 O O . PRO A 1 246 ? 15.701 -39.668 0.996 1.00 32.01 246 PRO A O 1
ATOM 1872 N N . ILE A 1 247 ? 14.115 -40.586 -0.323 1.00 32.94 247 ILE A N 1
ATOM 1873 C CA . ILE A 1 247 ? 13.741 -39.344 -0.987 1.00 32.55 247 ILE A CA 1
ATOM 1874 C C . ILE A 1 247 ? 12.230 -39.178 -0.894 1.00 35.82 247 ILE A C 1
ATOM 1875 O O . ILE A 1 247 ? 11.484 -40.139 -0.690 1.00 33.81 247 ILE A O 1
ATOM 1880 N N . ALA A 1 248 ? 11.782 -37.934 -1.048 1.00 26.63 248 ALA A N 1
ATOM 1881 C CA . ALA A 1 248 ? 10.356 -37.647 -0.990 1.00 28.19 248 ALA A CA 1
ATOM 1882 C C . ALA A 1 248 ? 9.629 -38.324 -2.144 1.00 33.48 248 ALA A C 1
ATOM 1883 O O . ALA A 1 248 ? 10.131 -38.377 -3.269 1.00 34.08 248 ALA A O 1
ATOM 1885 N N . VAL A 1 249 ? 8.441 -38.853 -1.854 1.00 37.43 249 VAL A N 1
ATOM 1886 C CA . VAL A 1 249 ? 7.648 -39.534 -2.871 1.00 30.41 249 VAL A CA 1
ATOM 1887 C C . VAL A 1 249 ? 7.177 -38.507 -3.892 1.00 33.65 249 VAL A C 1
ATOM 1888 O O . VAL A 1 249 ? 6.501 -37.531 -3.550 1.00 36.35 249 VAL A O 1
ATOM 1892 N N . GLU A 1 250 ? 7.543 -38.721 -5.156 1.00 30.20 250 GLU A N 1
ATOM 1893 C CA . GLU A 1 250 ? 7.248 -37.793 -6.230 1.00 34.33 250 GLU A CA 1
ATOM 1894 C C . GLU A 1 250 ? 7.053 -38.630 -7.485 1.00 37.39 250 GLU A C 1
ATOM 1895 O O . GLU A 1 250 ? 7.734 -39.654 -7.641 1.00 43.58 250 GLU A O 1
ATOM 1901 N N . PRO A 1 251 ? 6.124 -38.247 -8.370 1.00 38.64 251 PRO A N 1
ATOM 1902 C CA . PRO A 1 251 ? 5.870 -39.056 -9.578 1.00 43.22 251 PRO A CA 1
ATOM 1903 C C . PRO A 1 251 ? 7.122 -39.481 -10.333 1.00 50.11 251 PRO A C 1
ATOM 1904 O O . PRO A 1 251 ? 7.223 -40.647 -10.736 1.00 44.79 251 PRO A O 1
ATOM 1908 N N . TYR A 1 252 ? 8.085 -38.581 -10.525 1.00 52.24 252 TYR A N 1
ATOM 1909 C CA . TYR A 1 252 ? 9.344 -38.923 -11.174 1.00 51.56 252 TYR A CA 1
ATOM 1910 C C . TYR A 1 252 ? 10.502 -39.037 -10.189 1.00 51.80 252 TYR A C 1
ATOM 1911 O O . TYR A 1 252 ? 11.658 -39.111 -10.616 1.00 48.79 252 TYR A O 1
ATOM 1920 N N . GLY A 1 253 ? 10.220 -39.059 -8.888 1.00 45.91 253 GLY A N 1
ATOM 1921 C CA . GLY A 1 253 ? 11.276 -39.186 -7.897 1.00 45.81 253 GLY A CA 1
ATOM 1922 C C . GLY A 1 253 ? 12.289 -38.065 -7.926 1.00 51.32 253 GLY A C 1
ATOM 1923 O O . GLY A 1 253 ? 13.461 -38.287 -7.598 1.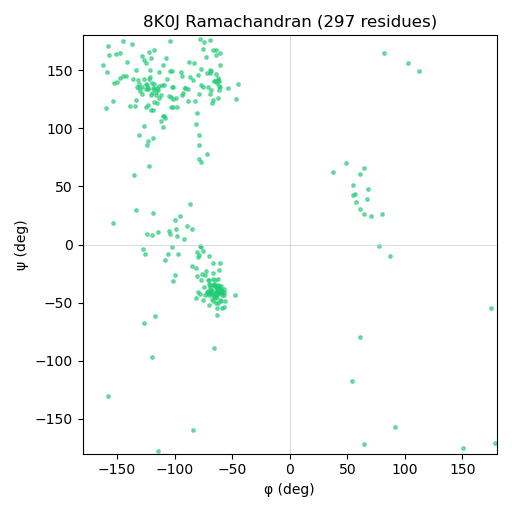00 52.03 253 GLY A O 1
ATOM 1924 N N . SER A 1 254 ? 11.872 -36.863 -8.308 1.00 45.64 254 SER A N 1
ATOM 1925 C CA . SER A 1 254 ? 12.792 -35.748 -8.455 1.00 46.60 254 SER A CA 1
ATOM 1926 C C . SER A 1 254 ? 12.859 -34.924 -7.178 1.00 42.34 254 SER A C 1
ATOM 1927 O O . SER A 1 254 ? 11.867 -34.766 -6.461 1.00 50.84 254 SER A O 1
ATOM 1930 N N . VAL A 1 255 ? 14.050 -34.403 -6.898 1.00 43.23 255 VAL A N 1
ATOM 1931 C CA . VAL A 1 255 ? 14.298 -33.563 -5.735 1.00 53.17 255 VAL A CA 1
ATOM 1932 C C . VAL A 1 255 ? 14.543 -32.138 -6.210 1.00 58.11 255 VAL A C 1
ATOM 1933 O O . VAL A 1 255 ? 14.972 -31.905 -7.346 1.00 66.75 255 VAL A O 1
ATOM 1937 N N . VAL A 1 256 ? 14.262 -31.176 -5.333 1.00 58.09 256 VAL A N 1
ATOM 1938 C CA . VAL A 1 256 ? 14.368 -29.767 -5.700 1.00 62.34 256 VAL A CA 1
ATOM 1939 C C . VAL A 1 256 ? 15.678 -29.175 -5.196 1.00 69.31 256 VAL A C 1
ATOM 1940 O O . VAL A 1 256 ? 16.195 -28.213 -5.776 1.00 75.60 256 VAL A O 1
ATOM 1944 N N . ARG A 1 257 ? 16.227 -29.744 -4.120 1.00 67.24 257 ARG A N 1
ATOM 1945 C CA . ARG A 1 257 ? 17.459 -29.210 -3.546 1.00 65.15 257 ARG A CA 1
ATOM 1946 C C . ARG A 1 257 ? 18.619 -29.321 -4.531 1.00 66.60 257 ARG A C 1
ATOM 1947 O O . ARG A 1 257 ? 19.215 -28.312 -4.926 1.00 65.39 257 ARG A O 1
ATOM 1955 N N . ASN A 1 258 ? 18.953 -30.542 -4.945 1.00 69.59 258 ASN A N 1
ATOM 1956 C CA . ASN A 1 258 ? 20.047 -30.755 -5.885 1.00 70.06 258 ASN A CA 1
ATOM 1957 C C . ASN A 1 258 ? 19.570 -31.017 -7.308 1.00 75.82 258 ASN A C 1
ATOM 1958 O O . ASN A 1 258 ? 20.404 -31.171 -8.207 1.00 80.98 258 ASN A O 1
ATOM 1963 N N . GLY A 1 259 ? 18.258 -31.068 -7.533 1.00 83.35 259 GLY A N 1
ATOM 1964 C CA . GLY A 1 259 ? 17.711 -31.096 -8.877 1.00 81.78 259 GLY A CA 1
ATOM 1965 C C . GLY A 1 259 ? 18.057 -32.329 -9.686 1.00 81.70 259 GLY A C 1
ATOM 1966 O O . GLY A 1 259 ? 18.760 -32.240 -10.697 1.00 93.03 259 GLY A O 1
ATOM 1967 N N . VAL A 1 260 ? 17.562 -33.489 -9.254 1.00 70.24 260 VAL A N 1
ATOM 1968 C CA . VAL A 1 260 ? 17.785 -34.751 -9.953 1.00 63.38 260 VAL A CA 1
ATOM 1969 C C . VAL A 1 260 ? 16.508 -35.582 -9.883 1.00 60.59 260 VAL A C 1
ATOM 1970 O O . VAL A 1 260 ? 15.783 -35.554 -8.885 1.00 62.12 260 VAL A O 1
ATOM 1974 N N . ALA A 1 261 ? 16.237 -36.330 -10.957 1.00 52.15 261 ALA A N 1
ATOM 1975 C CA . ALA A 1 261 ? 15.064 -37.194 -11.049 1.00 49.48 261 ALA A CA 1
ATOM 1976 C C . ALA A 1 261 ? 15.518 -38.649 -10.992 1.00 50.89 261 ALA A C 1
ATOM 1977 O O . ALA A 1 261 ? 15.991 -39.198 -11.991 1.00 54.94 261 ALA A O 1
ATOM 1979 N N . TYR A 1 262 ? 15.374 -39.270 -9.822 1.00 48.79 262 TYR A N 1
ATOM 1980 C CA . TYR A 1 262 ? 15.835 -40.635 -9.605 1.00 51.35 262 TYR A CA 1
ATOM 1981 C C . TYR A 1 262 ? 14.899 -41.687 -10.184 1.00 52.78 262 TYR A C 1
ATOM 1982 O O . TYR A 1 262 ? 15.203 -42.878 -10.080 1.00 55.81 262 TYR A O 1
ATOM 1991 N N . ARG A 1 263 ? 13.778 -41.289 -10.786 1.00 47.20 263 ARG A N 1
ATOM 1992 C CA . ARG A 1 263 ? 12.810 -42.240 -11.317 1.00 48.75 263 ARG A CA 1
ATOM 1993 C C . ARG A 1 263 ? 12.374 -41.857 -12.727 1.00 53.84 263 ARG A C 1
ATOM 1994 O O . ARG A 1 263 ? 11.249 -42.152 -13.136 1.00 59.02 263 ARG A O 1
ATOM 2002 N N . ALA A 1 264 ? 13.250 -41.202 -13.482 1.00 54.23 264 ALA A N 1
ATOM 2003 C CA . ALA A 1 264 ? 12.937 -40.727 -14.822 1.00 57.14 264 ALA A CA 1
ATOM 2004 C C . ALA A 1 264 ? 13.767 -41.488 -15.846 1.00 60.97 264 ALA A C 1
ATOM 2005 O O . ALA A 1 264 ? 14.970 -41.692 -15.650 1.00 71.37 264 ALA A O 1
ATOM 2007 N N . GLY A 1 265 ? 13.127 -41.900 -16.934 1.00 61.76 265 GLY A N 1
ATOM 2008 C CA . GLY A 1 265 ? 13.832 -42.601 -17.992 1.00 67.38 265 GLY A CA 1
ATOM 2009 C C . GLY A 1 265 ? 14.336 -43.973 -17.603 1.00 72.86 265 GLY A C 1
ATOM 2010 O O . GLY A 1 265 ? 15.445 -44.356 -17.998 1.00 83.74 265 GLY A O 1
ATOM 2011 N N . ASN A 1 266 ? 13.547 -44.726 -16.830 1.00 68.62 266 ASN A N 1
ATOM 2012 C CA . ASN A 1 266 ? 13.966 -46.087 -16.475 1.00 69.02 266 ASN A CA 1
ATOM 2013 C C . ASN A 1 266 ? 12.790 -46.999 -16.171 1.00 69.49 266 ASN A C 1
ATOM 2014 O O . ASN A 1 266 ? 12.996 -48.034 -15.520 1.00 73.17 266 ASN A O 1
ATOM 2019 N N . LYS A 1 267 ? 11.568 -46.656 -16.586 1.00 66.73 267 LYS A N 1
ATOM 2020 C CA . LYS A 1 267 ? 10.381 -47.485 -16.383 1.00 66.71 267 LYS A CA 1
ATOM 2021 C C . LYS A 1 267 ? 10.039 -47.645 -14.903 1.00 65.72 267 LYS A C 1
ATOM 2022 O O . LYS A 1 267 ? 9.425 -48.636 -14.503 1.00 67.22 267 LYS A O 1
ATOM 2028 N N . THR A 1 268 ? 10.431 -46.676 -14.073 1.00 59.82 268 THR A N 1
ATOM 2029 C CA . THR A 1 268 ? 10.127 -46.716 -12.646 1.00 57.40 268 THR A CA 1
ATOM 2030 C C . THR A 1 268 ? 9.376 -45.481 -12.163 1.00 52.99 268 THR A C 1
ATOM 2031 O O . THR A 1 268 ? 9.206 -45.312 -10.950 1.00 50.40 268 THR A O 1
ATOM 2035 N N . ASP A 1 269 ? 8.923 -44.615 -13.067 1.00 53.16 269 ASP A N 1
ATOM 2036 C CA . ASP A 1 269 ? 8.151 -43.456 -12.648 1.00 50.06 269 ASP A CA 1
ATOM 2037 C C . ASP A 1 269 ? 6.735 -43.876 -12.252 1.00 49.50 269 ASP A C 1
ATOM 2038 O O . ASP A 1 269 ? 6.329 -45.032 -12.402 1.00 51.09 269 ASP A O 1
ATOM 2043 N N . LEU A 1 270 ? 5.974 -42.906 -11.739 1.00 46.39 270 LEU A N 1
ATOM 2044 C CA . LEU A 1 270 ? 4.634 -43.204 -11.243 1.00 45.41 270 LEU A CA 1
ATOM 2045 C C . LEU A 1 270 ? 3.692 -43.595 -12.373 1.00 60.03 270 LEU A C 1
ATOM 2046 O O . LEU A 1 270 ? 2.868 -44.501 -12.211 1.00 64.46 270 LEU A O 1
ATOM 2051 N N . PHE A 1 271 ? 3.795 -42.931 -13.525 1.00 49.64 271 PHE A N 1
ATOM 2052 C CA . PHE A 1 271 ? 2.801 -43.134 -14.573 1.00 54.54 271 PHE A CA 1
ATOM 2053 C C . PHE A 1 271 ? 2.986 -44.474 -15.280 1.00 55.72 271 PHE A C 1
ATOM 2054 O O . PHE A 1 271 ? 2.000 -45.125 -15.645 1.00 57.43 271 PHE A O 1
ATOM 2062 N N . THR A 1 272 ? 4.234 -44.906 -15.467 1.00 60.74 272 THR A N 1
ATOM 2063 C CA . THR A 1 272 ? 4.484 -46.223 -16.047 1.00 60.62 272 THR A CA 1
ATOM 2064 C C . THR A 1 272 ? 3.914 -47.323 -15.160 1.00 60.16 272 THR A C 1
ATOM 2065 O O . THR A 1 272 ? 3.191 -48.209 -15.632 1.00 62.64 272 THR A O 1
ATOM 2069 N N . LEU A 1 273 ? 4.229 -47.280 -13.862 1.00 72.72 273 LEU A N 1
ATOM 2070 C CA . LEU A 1 273 ? 3.690 -48.272 -12.939 1.00 63.85 273 LEU A CA 1
ATOM 2071 C C . LEU A 1 273 ? 2.176 -48.161 -12.828 1.00 62.11 273 LEU A C 1
ATOM 2072 O O . LEU A 1 273 ? 1.498 -49.167 -12.616 1.00 65.08 273 LEU A O 1
ATOM 2077 N N . MET A 1 274 ? 1.634 -46.953 -12.990 1.00 69.38 274 MET A N 1
ATOM 2078 C CA . MET A 1 274 ? 0.187 -46.755 -12.974 1.00 74.51 274 MET A CA 1
ATOM 2079 C C . MET A 1 274 ? -0.478 -47.491 -14.132 1.00 75.03 274 MET A C 1
ATOM 2080 O O . MET A 1 274 ? -1.407 -48.291 -13.936 1.00 75.16 274 MET A O 1
ATOM 2085 N N . ASP A 1 275 ? -0.010 -47.222 -15.354 1.00 72.98 275 ASP A N 1
ATOM 2086 C CA . ASP A 1 275 ? -0.543 -47.908 -16.527 1.00 75.51 275 ASP A CA 1
ATOM 2087 C C . ASP A 1 275 ? -0.370 -49.417 -16.407 1.00 70.50 275 ASP A C 1
ATOM 2088 O O . ASP A 1 275 ? -1.281 -50.180 -16.749 1.00 68.63 275 ASP A O 1
ATOM 2093 N N . GLY A 1 276 ? 0.786 -49.867 -15.912 1.00 66.00 276 GLY A N 1
ATOM 2094 C CA . GLY A 1 276 ? 1.004 -51.297 -15.756 1.00 71.11 276 GLY A CA 1
ATOM 2095 C C . GLY A 1 276 ? 0.066 -51.928 -14.745 1.00 72.14 276 GLY A C 1
ATOM 2096 O O . GLY A 1 276 ? -0.453 -53.026 -14.967 1.00 71.93 276 GLY A O 1
ATOM 2097 N N . ALA A 1 277 ? -0.156 -51.248 -13.617 1.00 67.18 277 ALA A N 1
ATOM 2098 C CA . ALA A 1 277 ? -1.130 -51.709 -12.635 1.00 70.00 277 ALA A CA 1
ATOM 2099 C C . ALA A 1 277 ? -2.505 -51.859 -13.261 1.00 73.96 277 ALA A C 1
ATOM 2100 O O . ALA A 1 277 ? -3.210 -52.843 -13.008 1.00 75.05 277 ALA A O 1
ATOM 2102 N N . VAL A 1 278 ? -2.906 -50.885 -14.078 1.00 75.45 278 VAL A N 1
ATOM 2103 C CA . VAL A 1 278 ? -4.232 -50.948 -14.683 1.00 74.59 278 VAL A CA 1
ATOM 2104 C C . VAL A 1 278 ? -4.309 -52.085 -15.698 1.00 81.25 278 VAL A C 1
ATOM 2105 O O . VAL A 1 278 ? -5.312 -52.806 -15.768 1.00 74.40 278 VAL A O 1
ATOM 2109 N N . ASN A 1 279 ? -3.247 -52.284 -16.480 1.00 84.30 279 ASN A N 1
ATOM 2110 C CA . ASN A 1 279 ? -3.242 -53.263 -17.557 1.00 83.80 279 ASN A CA 1
ATOM 2111 C C . ASN A 1 279 ? -2.786 -54.650 -17.107 1.00 82.52 279 ASN A C 1
ATOM 2112 O O . ASN A 1 279 ? -2.446 -55.484 -17.954 1.00 82.76 279 ASN A O 1
ATOM 2117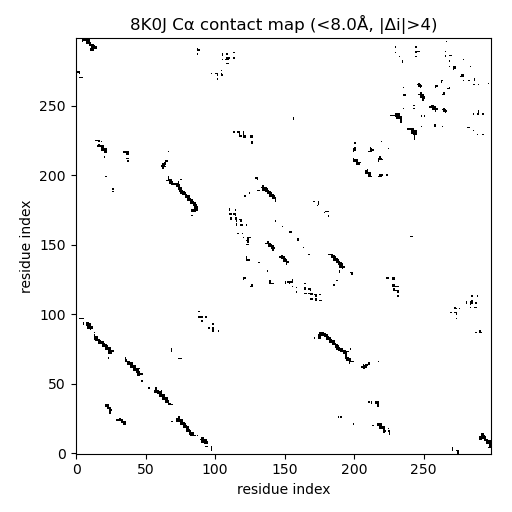 N N . GLY A 1 280 ? -2.767 -54.913 -15.803 1.00 80.21 280 GLY A N 1
ATOM 2118 C CA . GLY A 1 280 ? -2.502 -56.254 -15.316 1.00 78.41 280 GLY A CA 1
ATOM 2119 C C . GLY A 1 280 ? -1.050 -56.671 -15.281 1.00 86.91 280 GLY A C 1
ATOM 2120 O O . GLY A 1 280 ? -0.758 -57.869 -15.349 1.00 88.51 280 GLY A O 1
ATOM 2121 N N . LYS A 1 281 ? -0.125 -55.722 -15.167 1.00 89.95 281 LYS A N 1
ATOM 2122 C CA . LYS A 1 281 ? 1.291 -56.053 -15.091 1.00 90.29 281 LYS A CA 1
ATOM 2123 C C . LYS A 1 281 ? 1.676 -56.405 -13.658 1.00 84.43 281 LYS A C 1
ATOM 2124 O O . LYS A 1 281 ? 1.187 -55.798 -12.701 1.00 86.59 281 LYS A O 1
ATOM 2130 N N . SER A 1 282 ? 2.548 -57.405 -13.520 1.00 77.83 282 SER A N 1
ATOM 2131 C CA . SER A 1 282 ? 2.994 -57.846 -12.204 1.00 77.01 282 SER A CA 1
ATOM 2132 C C . SER A 1 282 ? 3.730 -56.724 -11.482 1.00 75.08 282 SER A C 1
ATOM 2133 O O . SER A 1 282 ? 4.682 -56.145 -12.014 1.00 72.42 282 SER A O 1
ATOM 2136 N N . LEU A 1 283 ? 3.287 -56.417 -10.265 1.00 72.89 283 LEU A N 1
ATOM 2137 C CA . LEU A 1 283 ? 3.841 -55.321 -9.481 1.00 67.90 283 LEU A CA 1
ATOM 2138 C C . LEU A 1 283 ? 4.438 -55.843 -8.184 1.00 65.20 283 LEU A C 1
ATOM 2139 O O . LEU A 1 283 ? 3.830 -56.676 -7.504 1.00 66.18 283 LEU A O 1
ATOM 2144 N N . THR A 1 284 ? 5.618 -55.358 -7.886 1.00 63.85 284 THR A N 1
ATOM 2145 C CA . THR A 1 284 ? 6.350 -55.657 -6.693 1.00 67.21 284 THR A CA 1
ATOM 2146 C C . THR A 1 284 ? 5.777 -55.002 -5.460 1.00 59.87 284 THR A C 1
ATOM 2147 O O . THR A 1 284 ? 5.049 -54.071 -5.551 1.00 59.26 284 THR A O 1
ATOM 2151 N N . GLU A 1 285 ? 6.133 -55.505 -4.301 1.00 60.22 285 GLU A N 1
ATOM 2152 C CA . GLU A 1 285 ? 5.667 -54.952 -3.060 1.00 60.30 285 GLU A CA 1
ATOM 2153 C C . GLU A 1 285 ? 6.108 -53.465 -2.977 1.00 57.71 285 GLU A C 1
ATOM 2154 O O . GLU A 1 285 ? 5.369 -52.618 -2.536 1.00 56.75 285 GLU A O 1
ATOM 2160 N N . GLU A 1 286 ? 7.312 -53.170 -3.409 1.00 60.34 286 GLU A N 1
ATOM 2161 C CA . GLU A 1 286 ? 7.810 -51.817 -3.406 1.00 59.92 286 GLU A CA 1
ATOM 2162 C C . GLU A 1 286 ? 7.084 -50.825 -4.309 1.00 64.36 286 GLU A C 1
ATOM 2163 O O . GLU A 1 286 ? 6.771 -49.762 -3.861 1.00 59.89 286 GLU A O 1
ATOM 2169 N N . ASP A 1 287 ? 6.802 -51.178 -5.552 1.00 68.07 287 ASP A N 1
ATOM 2170 C CA . ASP A 1 287 ? 6.134 -50.255 -6.464 1.00 75.81 287 ASP A CA 1
ATOM 2171 C C . ASP A 1 287 ? 4.644 -50.141 -6.176 1.00 60.71 287 ASP A C 1
ATOM 2172 O O . ASP A 1 287 ? 4.048 -49.101 -6.475 1.00 50.09 287 ASP A O 1
ATOM 2177 N N . GLN A 1 288 ? 4.036 -51.168 -5.580 1.00 50.53 288 GLN A N 1
ATOM 2178 C CA . GLN A 1 288 ? 2.702 -51.001 -5.016 1.00 49.20 288 GLN A CA 1
ATOM 2179 C C . GLN A 1 288 ? 2.710 -49.923 -3.940 1.00 50.42 288 GLN A C 1
ATOM 2180 O O . GLN A 1 288 ? 1.863 -49.017 -3.935 1.00 43.75 288 GLN A O 1
ATOM 2186 N N . MET A 1 289 ? 3.671 -50.003 -3.016 1.00 45.08 289 MET A N 1
ATOM 2187 C CA . MET A 1 289 ? 3.789 -48.966 -1.997 1.00 48.03 289 MET A CA 1
ATOM 2188 C C . MET A 1 289 ? 4.024 -47.595 -2.625 1.00 42.26 289 MET A C 1
ATOM 2189 O O . MET A 1 289 ? 3.443 -46.598 -2.187 1.00 40.02 289 MET A O 1
ATOM 2194 N N . PHE A 1 290 ? 4.852 -47.531 -3.670 1.00 42.02 290 PHE A N 1
ATOM 2195 C CA . PHE A 1 290 ? 5.181 -46.255 -4.304 1.00 39.52 290 PHE A CA 1
ATOM 2196 C C . PHE A 1 290 ? 3.961 -45.637 -4.980 1.00 38.96 290 PHE A C 1
ATOM 2197 O O . PHE A 1 290 ? 3.707 -44.432 -4.850 1.00 39.92 290 PHE A O 1
ATOM 2205 N N . VAL A 1 291 ? 3.192 -46.447 -5.712 1.00 42.37 291 VAL A N 1
ATOM 2206 C CA . VAL A 1 291 ? 2.001 -45.936 -6.384 1.00 41.08 291 VAL A CA 1
ATOM 2207 C C . VAL A 1 291 ? 0.968 -45.482 -5.361 1.00 43.66 291 VAL A C 1
ATOM 2208 O O . VAL A 1 291 ? 0.368 -44.405 -5.498 1.00 41.19 291 VAL A O 1
ATOM 2212 N N . THR A 1 292 ? 0.741 -46.291 -4.318 1.00 39.04 292 THR A N 1
ATOM 2213 C CA . THR A 1 292 ? -0.197 -45.881 -3.277 1.00 41.04 292 THR A CA 1
ATOM 2214 C C . THR A 1 292 ? 0.269 -44.612 -2.569 1.00 36.01 292 THR A C 1
ATOM 2215 O O . THR A 1 292 ? -0.555 -43.766 -2.205 1.00 36.35 292 THR A O 1
ATOM 2219 N N . ALA A 1 293 ? 1.582 -44.439 -2.395 1.00 33.81 293 ALA A N 1
ATOM 2220 C CA . ALA A 1 293 ? 2.082 -43.229 -1.750 1.00 42.66 293 ALA A CA 1
ATOM 2221 C C . ALA A 1 293 ? 1.879 -42.009 -2.639 1.00 30.31 293 ALA A C 1
ATOM 2222 O O . ALA A 1 293 ? 1.580 -40.916 -2.145 1.00 33.52 293 ALA A O 1
ATOM 2224 N N . ASN A 1 294 ? 2.031 -42.174 -3.954 1.00 32.03 294 ASN A N 1
ATOM 2225 C CA . ASN A 1 294 ? 1.727 -41.064 -4.853 1.00 31.62 294 ASN A CA 1
ATOM 2226 C C . ASN A 1 294 ? 0.239 -40.733 -4.855 1.00 36.96 294 ASN A C 1
ATOM 2227 O O . ASN A 1 294 ? -0.135 -39.560 -4.977 1.00 35.30 294 ASN A O 1
ATOM 2232 N N . LEU A 1 295 ? -0.623 -41.744 -4.728 1.00 34.46 295 LEU A N 1
ATOM 2233 C CA . LEU A 1 295 ? -2.048 -41.462 -4.577 1.00 33.11 295 LEU A CA 1
ATOM 2234 C C . LEU A 1 295 ? -2.328 -40.736 -3.266 1.00 39.73 295 LEU A C 1
ATOM 2235 O O . LEU A 1 295 ? -3.232 -39.893 -3.199 1.00 30.76 295 LEU A O 1
ATOM 2240 N N . ILE A 1 296 ? -1.566 -41.054 -2.220 1.00 30.10 296 ILE A N 1
ATOM 2241 C CA . ILE A 1 296 ? -1.749 -40.395 -0.933 1.00 32.64 296 ILE A CA 1
ATOM 2242 C C . ILE A 1 296 ? -1.306 -38.938 -1.013 1.00 31.52 296 ILE A C 1
ATOM 2243 O O . ILE A 1 296 ? -1.952 -38.046 -0.451 1.00 36.13 296 ILE A O 1
ATOM 2248 N N . ARG A 1 297 ? -0.210 -38.673 -1.728 1.00 25.29 297 ARG A N 1
ATOM 2249 C CA . ARG A 1 297 ? 0.274 -37.304 -1.884 1.00 27.07 297 ARG A CA 1
ATOM 2250 C C . ARG A 1 297 ? -0.698 -36.449 -2.693 1.00 26.36 297 ARG A C 1
ATOM 2251 O O . ARG A 1 297 ? -0.780 -35.234 -2.480 1.00 23.53 297 ARG A O 1
ATOM 2259 N N . GLY A 1 298 ? -1.447 -37.057 -3.603 1.00 27.42 298 GLY A N 1
ATOM 2260 C CA . GLY A 1 298 ? -2.370 -36.328 -4.446 1.00 30.15 298 GLY A CA 1
ATOM 2261 C C . GLY A 1 298 ? -1.686 -35.693 -5.645 1.00 34.64 298 GLY A C 1
ATOM 2262 O O . GLY A 1 298 ? -0.464 -35.566 -5.713 1.00 42.86 298 GLY A O 1
ATOM 2263 N N . GLY A 1 299 ? -2.498 -35.295 -6.610 1.00 35.72 299 GLY A N 1
ATOM 2264 C CA . GLY A 1 299 ? -1.991 -34.589 -7.771 1.00 37.02 299 GLY A CA 1
ATOM 2265 C C . GLY A 1 299 ? -2.849 -34.849 -8.992 1.00 40.30 299 GLY A C 1
ATOM 2266 O O . GLY A 1 299 ? -3.890 -35.498 -8.929 1.00 44.16 299 GLY A O 1
ATOM 2267 N N . VAL A 1 300 ? -2.380 -34.314 -10.117 1.00 44.14 300 VAL A N 1
ATOM 2268 C CA . VAL A 1 300 ? -3.045 -34.458 -11.407 1.00 42.91 300 VAL A CA 1
ATOM 2269 C C . VAL A 1 300 ? -2.309 -35.527 -12.202 1.00 43.42 300 VAL A C 1
ATOM 2270 O O . VAL A 1 300 ? -1.120 -35.380 -12.509 1.00 51.07 300 VAL A O 1
ATOM 2274 N N . PHE A 1 301 ? -3.005 -36.606 -12.531 1.00 41.25 301 PHE A N 1
ATOM 2275 C CA . PHE A 1 301 ? -2.412 -37.749 -13.219 1.00 54.46 301 PHE A CA 1
ATOM 2276 C C . PHE A 1 301 ? -3.171 -37.993 -14.522 1.00 60.45 301 PHE A C 1
ATOM 2277 O O . PHE A 1 301 ? -3.845 -39.014 -14.682 1.00 61.78 301 PHE A O 1
ATOM 2285 N N . GLY A 1 302 ? -3.053 -37.056 -15.455 1.00 67.68 302 GLY A N 1
ATOM 2286 C CA . GLY A 1 302 ? -3.715 -37.201 -16.736 1.00 72.52 302 GLY A CA 1
ATOM 2287 C C . GLY A 1 302 ? -3.463 -35.995 -17.612 1.00 81.66 302 GLY A C 1
ATOM 2288 O O . GLY A 1 302 ? -2.643 -35.130 -17.293 1.00 79.44 302 GLY A O 1
ATOM 2289 N N . GLY A 1 303 ? -4.183 -35.951 -18.730 1.00 86.86 303 GLY A N 1
ATOM 2290 C CA . GLY A 1 303 ? -4.087 -34.841 -19.661 1.00 84.23 303 GLY A CA 1
ATOM 2291 C C . GLY A 1 303 ? -3.142 -35.100 -20.818 1.00 84.74 303 GLY A C 1
ATOM 2292 O O . GLY A 1 303 ? -2.636 -36.209 -20.979 1.00 88.88 303 GLY A O 1
#

Foldseek 3Di:
DQDAWDFWWWFDAFKFKDWKFKWFAAPVGVPPTHFKFKDKDKDAADPDDPPCPDDDCGRPIAMAIFTWAAQVGQKMKIKMKIKGFEPLLDIDPTDDLLSPLLCVLLLPAPLLLLLLLLLLLQQQVQLQPPVQPQFPWKKKWKDWPRDIDIHTDDDNQDSDDDVVSSVRSVVSSCRHSHGDMTMIIMMMMTRRGGGGTGAEDWDDDSHPTYADDDVRGGIHDRVSSVQSSQQRQQPFPPGDTGGHQDQQRFDDPVTDRRRPPPCRGQLSVSSCSSVVHDDDNRSSNSNSSDSNRMDTRHD

Sequence (299 aa):
TKLKAPAVLAYSRKINPTNALMFAVNWSDRDNTTAVMVGTKTVAGTQSVRGNPNDADKGNIQTVNFANLPHNKNTLLVKYNVKFVGDVFKAELGGGEYSNTLQTALENTDFGTLAYRYVYNIAAGRTLWRNRVGAESIETVITVNDQTFTFSDLLVNEFDEDVDVAEIADMVAGVLSGEGFVTLKVEHYMLLGEGSEVFPSQEFVKLSKQLFDLNGQAAMHDQKIGNAIRTIDTWYEDATTPIAVEPYGSVVRNGVAYRAGNKTDLFTLMDGAVNGKSLTEEDQMFVTANLIRGGVFGG

InterPro domains:
  IPR013399 Type I-F CRISPR-associated protein Csy3 [PF09615] (7-302)
  IPR013399 Type I-F CRISPR-associated protein Csy3 [TIGR02566] (5-303)

Solvent-accessible surface area: 15060 Å² total; per-residue (Å²): 134,149,73,140,31,39,75,99,4,9,10,44,102,22,12,45,8,66,55,0,54,0,40,0,0,46,62,113,70,62,131,87,62,53,44,2,107,30,21,84,98,84,56,90,28,50,168,78,123,239,59,55,106,141,81,89,88,75,77,71,118,44,42,17,14,66,1,59,3,44,155,101,17,40,0,0,3,0,83,9,38,0,86,0,43,0,60,2,26,117,29,108,115,14,63,23,138,6,7,83,37,3,40,76,38,0,110,109,9,52,19,36,41,0,0,39,40,2,0,0,3,2,4,9,0,17,7,1,115,141,4,70,116,66,28,149,42,30,35,3,19,0,42,3,95,154,61,95,17,72,10,67,138,39,120,35,71,106,36,57,154,42,114,46,0,38,73,0,5,102,49,0,11,48,18,1,63,34,138,26,130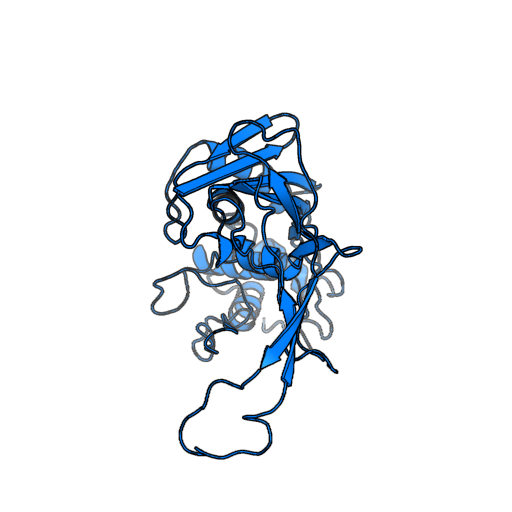,20,47,0,107,1,36,0,15,0,35,25,26,111,15,30,83,2,70,8,9,73,59,169,165,228,44,72,59,30,9,29,65,65,156,25,20,0,0,10,21,44,98,69,0,6,52,2,4,32,14,0,0,38,36,17,77,132,45,120,62,10,13,17,0,28,25,98,0,47,34,146,220,98,56,69,42,62,5,48,89,54,166,40,15,0,54,41,18,4,48,4,4,14,65,70,97,116,30,70,99,65,15,23,14,0,0,0,1,0,0,2,74,12,31,126,7,46,104

Nearest PDB structures (foldseek):
  8k0j-assembly1_A  TM=1.003E+00  e=5.359E-66  Vibrio phage ICP1_2011_A
  8k0k-assembly1_H  TM=9.774E-01  e=3.082E-53  Vibrio phage ICP1_2011_A
  7wwv-assembly1_F  TM=9.699E-01  e=4.394E-53  Vibrio phage ICP1_2011_A
  6vqw-assembly1_H  TM=9.313E-01  e=3.677E-33  Pseudomonas aeruginosa
  6whi-assembly1_G  TM=9.297E-01  e=3.267E-33  Pseudomonas aeruginosa

B-factor: mean 47.77, std 24.16, range [11.37, 128.98]

Radius of gyration: 21.64 Å; Cα contacts (8 Å, |Δi|>4): 636; chains: 1; bounding box: 50×55×56 Å

Secondary structure (DSSP, 8-state):
------SS-EE---EEEPPEEEEEEETTEEEEEEE-B-EEEEEE-----SS-SS-SSTT-EEEEEE-B--TT--EEEEEEEEEEES-TTS-SSS-SHHHHHHHHHTTT--HHHHHHHHHHHHHHTGGGGGGGTT-S-EEEEEE-SS-EEEE----SSS----HHHHHHHHHHHHHHTSSSEEEEEEEEEEE--TT-B----EE----SBEE-EETTEEEE-HHHHHHHHTEEE--STT--S-EE--TT-EETTTTEETTSSSS-SHHHHHHHHHTT----HHHHHHHHHHHHH-EE---